Protein AF-A0A441UM38-F1 (afdb_monomer)

Radius of gyration: 21.15 Å; Cα contacts (8 Å, |Δi|>4): 321; chains: 1; bounding box: 54×37×59 Å

Nearest PDB structures (foldseek):
  4nzv-asse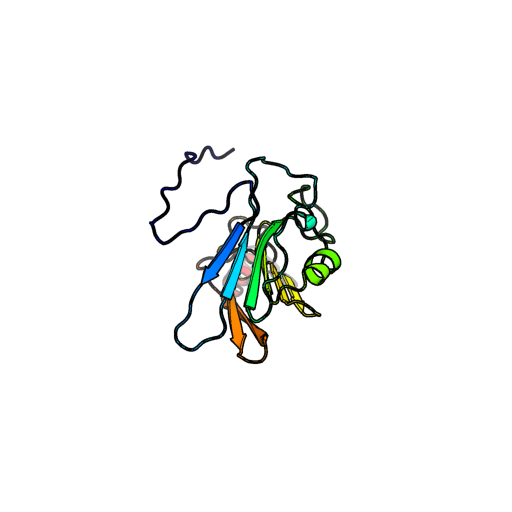mbly1_B  TM=7.239E-01  e=8.971E-05  Thermotoga maritima MSB8
  3thn-assembly1_A-2  TM=6.908E-01  e=7.012E-05  Thermotoga maritima
  1uf3-assembly1_C  TM=4.535E-01  e=2.077E-03  Thermus thermophilus
  8i13-assembly1_A  TM=3.313E-01  e=6.253E+00  Saccharomyces cerevisiae

pLDDT: mean 89.82, std 11.88, range [36.06, 98.62]

Mean predicted aligned error: 6.47 Å

Solvent-accessible surface area (backbone atoms only — not comparable to full-atom values): 11002 Å² total; per-residue (Å²): 131,89,82,69,77,94,70,83,87,72,59,91,90,58,87,81,59,45,81,53,60,44,73,46,79,45,89,44,90,97,52,75,38,36,32,47,32,31,49,40,74,89,61,96,58,31,78,54,60,54,73,90,62,53,73,79,63,58,84,88,39,50,28,34,40,44,44,68,26,36,58,64,91,60,86,93,65,72,54,28,32,35,43,45,73,68,64,57,43,72,54,69,31,58,32,35,48,41,34,80,45,64,65,64,48,75,47,82,70,95,25,41,38,35,30,47,29,37,47,56,59,87,49,79,88,44,50,52,90,20,23,42,68,53,73,47,72,46,99,88,65,52,75,47,80,40,82,42,78,58,40,90,59,69,37,76,88,81,85,79,87,61,84,92,56,87,47,72,69,50,44,54,52,54,52,66,73,74,109

Secondary structure (DSSP, 8-state):
-----S-----TT-PPP-SS-EEEEE--TTS--EEEEE----SS-B-S--GGGSPPPPTTSEEEEEEEE-BTT-TT---BS-B-HHHHHTTT-SEEEEEE-SS-EEEESSSEEEE---SS--STTS-S--EEEEEEE-TT-PEEEEEEE--SS---------TT--SHHHHHHHHHHH-

Foldseek 3Di:
DPPPPPDDPDDPPDDDAEQAWDWDWDDDVPAFIEIEIEHDDDDPADQAACLVRHDADDPRHQYEYEEAADEPPDPDDGRHNYDYPVSVLVSQHQEYAYEDAQDWDWDDDSHTYTHQHAQEDDDLVSADFHWGWDWDQDRVRDIDTDTGTRYPDGRHDDDQDCPPPDDDVSVVVSVVVRD

Structure (mmCIF, N/CA/C/O backbone):
data_AF-A0A441UM38-F1
#
_entry.id   AF-A0A441UM38-F1
#
loop_
_atom_site.group_PDB
_atom_site.id
_atom_site.type_symbol
_atom_site.label_atom_id
_atom_site.label_alt_id
_atom_site.label_comp_id
_atom_site.label_asym_id
_atom_site.label_entity_id
_atom_site.label_seq_id
_atom_site.pdbx_PDB_ins_code
_atom_site.Cartn_x
_atom_site.Cartn_y
_atom_site.Cartn_z
_atom_site.occupancy
_atom_site.B_iso_or_equiv
_atom_site.auth_seq_id
_atom_site.auth_comp_id
_atom_site.auth_asym_id
_atom_site.auth_atom_id
_atom_site.pdbx_PDB_model_num
ATOM 1 N N . MET A 1 1 ? 22.403 14.006 -1.354 1.00 37.53 1 MET A N 1
ATOM 2 C CA . MET A 1 1 ? 21.124 14.119 -0.620 1.00 37.53 1 MET A CA 1
ATOM 3 C C . MET A 1 1 ? 20.348 15.291 -1.185 1.00 37.53 1 MET A C 1
ATOM 5 O O . MET A 1 1 ? 20.815 16.417 -1.058 1.00 37.53 1 MET A O 1
ATOM 9 N N . SER A 1 2 ? 19.217 15.039 -1.843 1.00 36.06 2 SER A N 1
ATOM 10 C CA . SER A 1 2 ? 18.339 16.118 -2.297 1.00 36.06 2 SER A CA 1
ATOM 11 C C . SER A 1 2 ? 17.759 16.824 -1.068 1.00 36.06 2 SER A C 1
ATOM 13 O O . SER A 1 2 ? 16.971 16.239 -0.328 1.00 36.06 2 SER A O 1
ATOM 15 N N . LYS A 1 3 ? 18.207 18.056 -0.798 1.00 42.75 3 LYS A N 1
ATOM 16 C CA . LYS A 1 3 ? 17.569 18.959 0.167 1.00 42.75 3 LYS A CA 1
ATOM 17 C C . LYS A 1 3 ? 16.337 19.557 -0.512 1.00 42.75 3 LYS A C 1
ATOM 19 O O . LYS A 1 3 ? 16.342 20.724 -0.886 1.00 42.75 3 LYS A O 1
ATOM 24 N N . ILE A 1 4 ? 15.302 18.743 -0.708 1.00 51.56 4 ILE A N 1
ATOM 25 C CA . ILE A 1 4 ? 13.962 19.279 -0.950 1.00 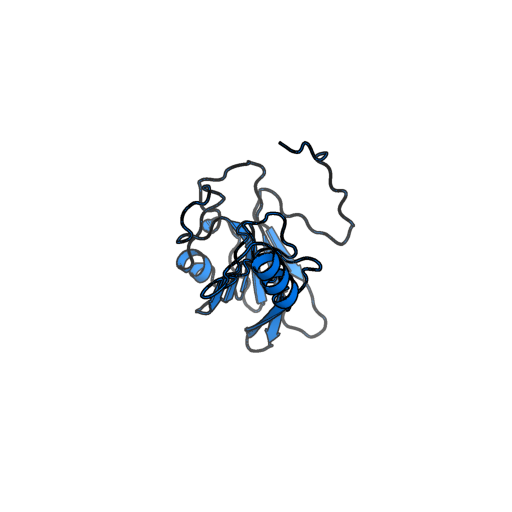51.56 4 ILE A CA 1
ATOM 26 C C . ILE A 1 4 ? 13.545 19.951 0.359 1.00 51.56 4 ILE A C 1
ATOM 28 O O . ILE A 1 4 ? 13.669 19.368 1.440 1.00 51.56 4 ILE A O 1
ATOM 32 N N . THR A 1 5 ? 13.167 21.220 0.266 1.00 45.62 5 THR A N 1
ATOM 33 C CA . THR A 1 5 ? 12.683 22.043 1.372 1.00 45.62 5 THR A CA 1
ATOM 34 C C . THR A 1 5 ? 11.585 21.301 2.136 1.00 45.62 5 THR A C 1
ATOM 36 O O . THR A 1 5 ? 10.646 20.768 1.556 1.00 45.62 5 THR A O 1
ATOM 39 N N . ARG A 1 6 ? 11.771 21.228 3.457 1.00 53.94 6 ARG A N 1
ATOM 40 C CA . ARG A 1 6 ? 11.092 20.366 4.443 1.00 53.94 6 ARG A CA 1
ATOM 41 C C . ARG A 1 6 ? 9.601 20.648 4.676 1.00 53.94 6 ARG A C 1
ATOM 43 O O . ARG A 1 6 ? 9.066 20.192 5.681 1.00 53.94 6 ARG A O 1
ATOM 50 N N . GLU A 1 7 ? 8.935 21.388 3.803 1.00 59.47 7 GLU A N 1
ATOM 51 C CA . GLU A 1 7 ? 7.587 21.878 4.078 1.00 59.47 7 GLU A CA 1
ATOM 52 C C . GLU A 1 7 ? 6.687 21.648 2.870 1.00 59.47 7 GLU A C 1
ATOM 54 O O . GLU A 1 7 ? 6.689 22.400 1.897 1.00 59.47 7 GLU A O 1
ATOM 59 N N . LEU A 1 8 ? 5.946 20.542 2.926 1.00 74.50 8 LEU A N 1
ATOM 60 C CA . LEU A 1 8 ? 4.795 20.337 2.064 1.00 74.50 8 LEU A CA 1
ATOM 61 C C . LEU A 1 8 ? 3.607 21.013 2.756 1.00 74.50 8 LEU A C 1
ATOM 63 O O . LEU A 1 8 ? 3.199 20.582 3.836 1.00 74.50 8 LEU A O 1
ATOM 67 N N . ALA A 1 9 ? 3.069 22.074 2.159 1.00 86.38 9 ALA A N 1
ATOM 68 C CA . ALA A 1 9 ? 1.792 22.626 2.591 1.00 86.38 9 ALA A CA 1
ATOM 69 C C . ALA A 1 9 ? 0.686 21.685 2.103 1.00 86.38 9 ALA A C 1
ATOM 71 O O . ALA A 1 9 ? 0.401 21.610 0.907 1.00 86.38 9 ALA A O 1
ATOM 72 N N . TYR A 1 10 ? 0.111 20.918 3.024 1.00 89.75 10 TYR A N 1
ATOM 73 C CA . TYR A 1 10 ? -1.003 20.038 2.706 1.00 89.75 10 TYR A CA 1
ATOM 74 C C . TYR A 1 10 ? -2.309 20.841 2.606 1.00 89.75 10 TYR A C 1
ATOM 76 O O . TYR A 1 10 ? -2.502 21.775 3.387 1.00 89.75 10 TYR A O 1
ATOM 84 N N . PRO A 1 11 ? -3.218 20.494 1.677 1.00 93.19 11 PRO A N 1
ATOM 85 C CA . PRO A 1 11 ? -4.561 21.061 1.671 1.00 93.19 11 PRO A CA 1
ATOM 86 C C . PRO A 1 11 ? -5.347 20.594 2.904 1.00 93.19 11 PRO A C 1
ATOM 88 O O . PRO A 1 11 ? -5.033 19.559 3.494 1.00 93.19 11 PRO A O 1
ATOM 91 N N . GLU A 1 12 ? -6.417 21.313 3.254 1.00 92.31 12 GLU A N 1
ATOM 92 C CA . GLU A 1 12 ? -7.285 20.986 4.402 1.00 92.31 12 GLU A CA 1
ATOM 93 C C . GLU A 1 12 ? -7.880 19.570 4.334 1.00 92.31 12 GLU A C 1
ATOM 95 O O . GLU A 1 12 ? -8.203 18.972 5.356 1.00 92.31 12 GLU A O 1
ATOM 100 N N . SER A 1 13 ? -7.977 19.000 3.131 1.00 91.75 13 SER A N 1
ATOM 101 C CA . SER A 1 13 ? -8.474 17.645 2.894 1.00 91.75 13 SER A CA 1
ATOM 102 C C . SER A 1 13 ? -7.500 16.532 3.307 1.00 91.75 13 SER A C 1
ATOM 104 O O . SER A 1 13 ? -7.808 15.357 3.113 1.00 91.75 13 SER A O 1
ATOM 106 N N . VAL A 1 14 ? -6.311 16.860 3.823 1.00 94.38 14 VAL A N 1
ATOM 107 C CA . VAL A 1 14 ? -5.302 15.877 4.237 1.00 94.38 14 VAL A CA 1
ATOM 108 C C . VAL A 1 14 ? -5.209 15.810 5.754 1.00 94.38 14 VAL A C 1
ATOM 110 O O . VAL A 1 14 ? -4.830 16.767 6.427 1.00 94.38 14 VAL A O 1
ATOM 113 N N . LYS A 1 15 ? -5.437 14.612 6.292 1.00 93.69 15 LYS A N 1
ATOM 114 C CA . LYS A 1 15 ? -5.037 14.270 7.654 1.00 93.69 15 LYS A CA 1
ATOM 115 C C . LYS A 1 15 ? -3.613 13.719 7.651 1.00 93.69 15 LYS A C 1
ATOM 117 O O . LYS A 1 15 ? -3.326 12.719 6.999 1.00 93.69 15 LYS A O 1
ATOM 122 N N . VAL A 1 16 ? -2.746 14.318 8.465 1.00 93.81 16 VAL A N 1
ATOM 123 C CA . VAL A 1 16 ? -1.423 13.769 8.786 1.00 93.81 16 VAL A CA 1
ATOM 124 C C . VAL A 1 16 ? -1.484 13.091 10.153 1.00 93.81 16 VAL A C 1
ATOM 126 O O . VAL A 1 16 ? -1.858 13.720 11.144 1.00 93.81 16 VAL A O 1
ATOM 129 N N . TYR A 1 17 ? -1.116 11.811 10.211 1.00 95.25 17 TYR A N 1
ATOM 130 C CA . TYR A 1 17 ? -0.954 11.080 11.469 1.00 95.25 17 TYR A CA 1
ATOM 131 C C . TYR A 1 17 ? 0.394 11.422 12.107 1.00 95.25 17 TYR A C 1
ATOM 133 O O . TYR A 1 17 ? 1.418 11.456 11.423 1.00 95.25 17 TYR A O 1
ATOM 141 N N . GLY A 1 18 ? 0.394 11.702 13.411 1.00 93.06 18 GLY A N 1
ATOM 142 C CA . GLY A 1 18 ? 1.598 12.049 14.166 1.00 93.06 18 GLY A CA 1
ATOM 143 C C . GLY A 1 18 ? 2.281 10.846 14.821 1.00 93.06 18 GLY A C 1
ATOM 144 O O . GLY A 1 18 ? 1.969 9.693 14.544 1.00 93.06 18 GLY A O 1
ATOM 145 N N . GLY A 1 19 ? 3.192 11.125 15.758 1.00 93.19 19 GLY A N 1
ATOM 146 C CA . GLY A 1 19 ? 3.896 10.109 16.559 1.00 93.19 19 GLY A CA 1
ATOM 147 C C . GLY A 1 19 ? 3.044 9.384 17.608 1.00 93.19 19 GLY A C 1
ATOM 148 O O . GLY A 1 19 ? 3.578 8.611 18.400 1.00 93.19 19 GLY A O 1
ATOM 149 N N . ARG A 1 20 ? 1.740 9.670 17.671 1.00 95.00 20 ARG A N 1
ATOM 150 C CA . ARG A 1 20 ? 0.788 9.037 18.587 1.00 95.00 20 ARG A CA 1
ATOM 151 C C . ARG A 1 20 ? -0.251 8.277 17.767 1.00 95.00 20 ARG A C 1
ATOM 153 O O . ARG A 1 20 ? -0.681 8.802 16.744 1.00 95.00 20 ARG A O 1
ATOM 160 N N . PRO A 1 21 ? -0.660 7.077 18.204 1.00 96.69 21 PRO A N 1
ATOM 161 C CA . PRO A 1 21 ? -1.643 6.288 17.480 1.00 96.69 21 PRO A CA 1
ATOM 162 C C . PRO A 1 21 ? -3.007 6.980 17.523 1.00 96.69 21 PRO A C 1
ATOM 164 O O . PRO A 1 21 ? -3.522 7.320 18.594 1.00 96.69 21 PRO A O 1
ATOM 167 N N . GLU A 1 22 ? -3.607 7.170 16.355 1.00 97.94 22 GLU A N 1
ATOM 168 C CA . GLU A 1 22 ? -4.932 7.761 16.198 1.00 97.94 22 GLU A CA 1
ATOM 169 C C . GLU A 1 22 ? -5.829 6.836 15.374 1.00 97.94 22 GLU A C 1
ATOM 171 O O . GLU A 1 22 ? -5.360 6.088 14.521 1.00 97.94 22 GLU A O 1
ATOM 176 N N . ALA A 1 23 ? -7.131 6.918 15.635 1.00 97.94 23 ALA A N 1
ATOM 177 C CA . ALA A 1 23 ? -8.177 6.246 14.880 1.00 97.94 23 ALA A CA 1
ATOM 178 C C . ALA A 1 23 ? -9.259 7.289 14.607 1.00 97.94 23 ALA A C 1
ATOM 180 O O . ALA A 1 23 ? -9.701 7.958 15.546 1.00 97.94 23 ALA A O 1
ATOM 181 N N . ILE A 1 24 ? -9.618 7.473 13.341 1.00 96.88 24 ILE A N 1
ATOM 182 C CA . ILE A 1 24 ? -10.569 8.494 12.895 1.00 96.88 24 ILE A CA 1
ATOM 183 C C . ILE A 1 24 ? -11.755 7.785 12.263 1.00 96.88 24 ILE A C 1
ATOM 185 O O . ILE A 1 24 ? -11.564 7.038 11.306 1.00 96.88 24 ILE A O 1
ATOM 189 N N . SER A 1 25 ? -12.949 8.022 12.809 1.00 95.50 25 SER A N 1
ATOM 190 C CA . SER A 1 25 ? -14.203 7.557 12.212 1.00 95.50 25 SER A CA 1
ATOM 191 C C . SER A 1 25 ? -14.581 8.462 11.047 1.00 95.50 25 SER A C 1
ATOM 193 O O . SER A 1 25 ? -14.526 9.688 11.163 1.00 95.50 25 SER A O 1
ATOM 195 N N . LEU A 1 26 ? -14.961 7.845 9.939 1.00 93.12 26 LEU A N 1
ATOM 196 C CA . LEU A 1 26 ? -15.604 8.466 8.800 1.00 93.12 26 LEU A CA 1
ATOM 197 C C . LEU A 1 26 ? -17.052 7.986 8.792 1.00 93.12 26 LEU A C 1
ATOM 199 O O . LEU A 1 26 ? -17.324 6.797 8.606 1.00 93.12 26 LEU A O 1
ATOM 203 N N . GLU A 1 27 ? -17.965 8.927 8.996 1.00 86.06 27 GLU A N 1
ATOM 204 C CA . GLU A 1 27 ? -19.393 8.675 8.864 1.00 86.06 27 GLU A CA 1
ATOM 205 C C . GLU A 1 27 ? -19.752 8.743 7.380 1.00 86.06 27 GLU A C 1
ATOM 207 O O . GLU A 1 27 ? -19.526 9.758 6.717 1.00 86.06 27 GLU A O 1
ATOM 212 N N . LEU A 1 28 ? -20.262 7.635 6.854 1.00 84.44 28 LEU A N 1
ATOM 213 C CA . LEU A 1 28 ? -20.729 7.524 5.481 1.00 84.44 28 LEU A CA 1
ATOM 214 C C . LEU A 1 28 ? -22.249 7.383 5.511 1.00 84.44 28 LEU A C 1
ATOM 216 O O . LEU A 1 28 ? -22.782 6.546 6.242 1.00 84.44 28 LEU A O 1
ATOM 220 N N . ASP A 1 29 ? -22.948 8.194 4.719 1.00 81.62 29 ASP A N 1
ATOM 221 C CA . ASP A 1 29 ? -24.408 8.159 4.666 1.00 81.62 29 ASP A CA 1
ATOM 222 C C . ASP A 1 29 ? -24.898 6.754 4.288 1.00 81.62 29 ASP A C 1
ATOM 224 O O . ASP A 1 29 ? -24.582 6.237 3.219 1.00 81.62 29 ASP A O 1
ATOM 228 N N . GLN A 1 30 ? -25.690 6.149 5.179 1.00 72.81 30 GLN A N 1
ATOM 229 C CA . GLN A 1 30 ? -26.315 4.830 4.995 1.00 72.81 30 GLN A CA 1
ATOM 230 C C . GLN A 1 30 ? -25.340 3.658 4.764 1.00 72.81 30 GLN A C 1
ATOM 232 O O . GLN A 1 30 ? -25.766 2.609 4.283 1.00 72.81 30 GLN A O 1
ATOM 237 N N . ALA A 1 31 ? -24.065 3.793 5.139 1.00 80.25 31 ALA A N 1
ATOM 238 C CA . ALA A 1 31 ? -23.066 2.735 4.995 1.00 80.25 31 ALA A CA 1
ATOM 239 C C . ALA A 1 31 ? -22.431 2.343 6.337 1.00 80.25 31 ALA A C 1
ATOM 241 O O . ALA A 1 31 ? -22.558 3.032 7.350 1.00 80.25 31 ALA A O 1
ATOM 242 N N . THR A 1 32 ? -21.741 1.202 6.339 1.00 88.50 32 THR A N 1
ATOM 243 C CA . THR A 1 32 ? -20.958 0.745 7.494 1.00 88.50 32 THR A CA 1
ATOM 244 C C . THR A 1 32 ? -19.903 1.802 7.860 1.00 88.50 32 THR A C 1
ATOM 246 O O . THR A 1 32 ? -19.184 2.247 6.960 1.00 88.50 32 THR A O 1
ATOM 249 N N . PRO A 1 33 ? -19.751 2.189 9.145 1.00 93.56 33 PRO A N 1
ATOM 250 C CA . PRO A 1 33 ? -18.732 3.152 9.556 1.00 93.56 33 PRO A CA 1
ATOM 251 C C . PRO A 1 33 ? -17.331 2.695 9.153 1.00 93.56 33 PRO A C 1
ATOM 253 O O . PRO A 1 33 ? -16.998 1.513 9.280 1.00 93.56 33 PRO A O 1
ATOM 256 N 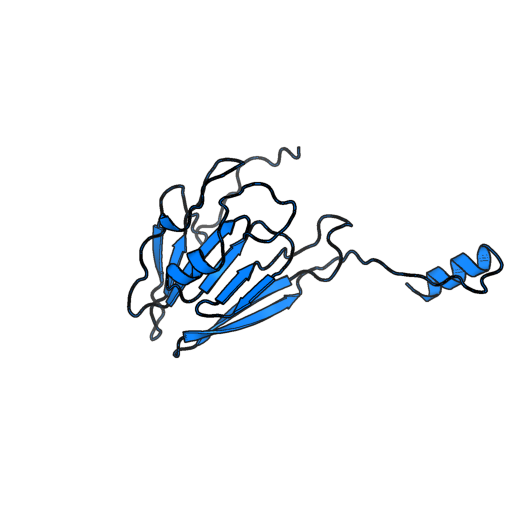N . VAL A 1 34 ? -16.488 3.627 8.712 1.00 96.00 34 VAL A N 1
ATOM 257 C CA . VAL A 1 34 ? -15.091 3.340 8.357 1.00 96.00 34 VAL A CA 1
ATOM 258 C C . VAL A 1 34 ? -14.179 4.010 9.369 1.00 96.00 34 VAL A C 1
ATOM 260 O O . VAL A 1 34 ? -14.287 5.205 9.611 1.00 96.00 34 VAL A O 1
ATOM 263 N N . VAL A 1 35 ? -13.244 3.261 9.945 1.00 97.94 35 VAL A N 1
ATOM 264 C CA . VAL A 1 35 ? -12.254 3.789 10.883 1.00 97.94 35 VAL A CA 1
ATOM 265 C C . VAL A 1 35 ? -10.865 3.649 10.285 1.00 97.94 35 VAL A C 1
ATOM 267 O O . VAL A 1 35 ? -10.397 2.541 10.021 1.00 97.94 35 VAL A O 1
ATOM 270 N N . ILE A 1 36 ? -10.188 4.783 10.111 1.00 98.38 36 ILE A N 1
ATOM 271 C CA . ILE A 1 36 ? -8.805 4.827 9.637 1.00 98.38 36 ILE A CA 1
ATOM 272 C C . ILE A 1 36 ? -7.869 4.989 10.832 1.00 98.38 36 ILE A C 1
ATOM 274 O O . ILE A 1 36 ? -7.861 6.022 11.514 1.00 98.38 36 ILE A O 1
ATOM 278 N N . HIS A 1 37 ? -7.054 3.966 11.054 1.00 98.62 37 HIS A N 1
ATOM 279 C CA . HIS A 1 37 ? -6.017 3.910 12.070 1.00 98.62 37 HIS A CA 1
ATOM 280 C C . HIS A 1 37 ? -4.672 4.292 11.466 1.00 98.62 37 HIS A C 1
ATOM 282 O O . HIS A 1 37 ? -4.268 3.758 10.433 1.00 98.62 37 HIS A O 1
ATOM 288 N N . GLY A 1 38 ? -3.944 5.183 12.128 1.00 97.69 38 GLY A N 1
ATOM 289 C CA . GLY A 1 38 ? -2.647 5.627 11.639 1.00 97.69 38 GLY A CA 1
ATOM 290 C C . GLY A 1 38 ? -1.692 6.022 12.752 1.00 97.69 38 GLY A C 1
ATOM 291 O O . GLY A 1 38 ? -2.082 6.481 13.830 1.00 97.69 38 GLY A O 1
ATOM 292 N N . LEU A 1 39 ? -0.412 5.829 12.458 1.00 96.12 39 LEU A N 1
ATOM 293 C CA . LEU A 1 39 ? 0.713 6.185 13.305 1.00 96.12 39 LEU A CA 1
ATOM 294 C C . LEU A 1 39 ? 1.913 6.488 12.406 1.00 96.12 39 LEU A C 1
ATOM 296 O O . LEU A 1 39 ? 2.232 5.724 11.497 1.00 96.12 39 LEU A O 1
ATOM 300 N N . SER A 1 40 ? 2.589 7.597 12.682 1.00 92.62 40 SER A N 1
ATOM 301 C CA . SER A 1 40 ? 3.800 8.018 11.982 1.00 92.62 40 SER A CA 1
ATOM 302 C C . SER A 1 40 ? 4.983 8.105 12.944 1.00 92.62 40 SER A C 1
ATOM 304 O O . SER A 1 40 ? 4.847 7.951 14.157 1.00 92.62 40 SER A O 1
ATOM 306 N N . PHE A 1 41 ? 6.167 8.359 12.404 1.00 89.75 41 PHE A N 1
ATOM 307 C CA . PHE A 1 41 ? 7.384 8.622 13.158 1.00 89.75 41 PHE A CA 1
ATOM 308 C C . PHE A 1 41 ? 8.279 9.574 12.363 1.00 89.75 41 PHE A C 1
ATOM 310 O O . PHE A 1 41 ? 8.226 9.625 11.137 1.00 89.75 41 PHE A O 1
ATOM 317 N N . ALA A 1 42 ? 9.077 10.376 13.065 1.00 82.44 42 ALA A N 1
ATOM 318 C CA . ALA A 1 42 ? 9.847 11.458 12.446 1.00 82.44 42 ALA A CA 1
ATOM 319 C C . ALA A 1 42 ? 11.281 11.046 12.074 1.00 82.44 42 ALA A C 1
ATOM 321 O O . ALA A 1 42 ? 11.962 11.742 11.321 1.00 82.44 42 ALA A O 1
ATOM 322 N N . GLN A 1 43 ? 11.770 9.950 12.650 1.00 82.50 43 GLN A N 1
ATOM 323 C CA . GLN A 1 43 ? 13.139 9.491 12.485 1.00 82.50 43 GLN A CA 1
ATOM 324 C C . GLN A 1 43 ? 13.351 8.854 11.107 1.00 82.50 43 GLN A C 1
ATOM 326 O O . GLN A 1 43 ? 12.477 8.181 10.570 1.00 82.50 43 GLN A O 1
ATOM 331 N N . ALA A 1 44 ? 14.558 9.016 10.557 1.00 77.31 44 ALA A N 1
ATOM 332 C CA . ALA A 1 44 ? 14.948 8.375 9.298 1.00 77.31 44 ALA A CA 1
ATOM 333 C C . ALA A 1 44 ? 14.987 6.838 9.396 1.00 77.31 44 ALA A C 1
ATOM 335 O O . ALA A 1 44 ? 14.892 6.154 8.384 1.00 77.31 44 ALA A O 1
ATOM 336 N N . GLN A 1 45 ? 15.126 6.311 10.612 1.00 78.94 45 GLN A N 1
ATOM 337 C CA . GLN A 1 45 ? 15.108 4.888 10.922 1.00 78.94 45 GLN A CA 1
ATOM 338 C C . GLN A 1 45 ? 14.163 4.649 12.095 1.00 78.94 45 GLN A C 1
ATOM 340 O O . GLN A 1 45 ? 14.091 5.461 13.019 1.00 78.94 45 GLN A O 1
ATOM 345 N N . CYS A 1 46 ? 13.477 3.514 12.076 1.00 86.06 46 CYS A N 1
ATOM 346 C CA . CYS A 1 46 ? 12.663 3.054 13.191 1.00 86.06 46 CYS A CA 1
ATOM 347 C C . CYS A 1 46 ? 12.878 1.545 13.312 1.00 86.06 46 CYS A C 1
ATOM 349 O O . CYS A 1 46 ? 12.245 0.782 12.591 1.00 86.06 46 CYS A O 1
ATOM 351 N N . PRO A 1 47 ? 13.816 1.091 14.156 1.00 86.19 47 PRO A N 1
ATOM 352 C CA . PRO A 1 47 ? 14.139 -0.328 14.237 1.00 86.19 47 PRO A CA 1
ATOM 353 C C . PRO A 1 47 ? 13.070 -1.162 14.949 1.00 86.19 47 PRO A C 1
ATOM 355 O O . PRO A 1 47 ? 13.068 -2.384 14.830 1.00 86.19 47 PRO A O 1
ATOM 358 N N . GLU A 1 48 ? 12.159 -0.514 15.671 1.00 89.12 48 GLU A N 1
ATOM 359 C CA . GLU A 1 48 ? 11.070 -1.161 16.395 1.00 89.12 48 GLU A CA 1
ATOM 360 C C . GLU A 1 48 ? 9.828 -1.338 15.518 1.00 89.12 48 GLU A C 1
ATOM 362 O O . GLU A 1 48 ? 9.482 -0.457 14.733 1.00 89.12 48 GLU A O 1
ATOM 367 N N . SER A 1 49 ? 9.092 -2.431 15.722 1.00 91.75 49 SER A N 1
ATOM 368 C CA . SER A 1 49 ? 7.733 -2.552 15.188 1.00 91.75 49 SER A CA 1
ATOM 369 C C . SER A 1 49 ? 6.803 -1.535 15.850 1.00 91.75 49 SER A C 1
ATOM 371 O O . SER A 1 49 ? 6.835 -1.324 17.066 1.00 91.75 49 SER A O 1
ATOM 373 N N . LEU A 1 50 ? 5.935 -0.923 15.047 1.00 94.69 50 LEU A N 1
ATOM 374 C CA . LEU A 1 50 ? 4.910 0.003 15.526 1.00 94.69 50 LEU A CA 1
ATOM 375 C C . LEU A 1 50 ? 3.525 -0.638 15.642 1.00 94.69 50 LEU A C 1
ATOM 377 O O . LEU A 1 50 ? 2.632 -0.016 16.211 1.00 94.69 50 LEU A O 1
ATOM 381 N N . VAL A 1 51 ? 3.343 -1.866 15.147 1.00 95.69 51 VAL A N 1
ATOM 382 C CA . VAL A 1 51 ? 2.028 -2.523 15.042 1.00 95.69 51 VAL A CA 1
ATOM 383 C C . VAL A 1 51 ? 1.335 -2.612 16.404 1.00 95.69 51 VAL A C 1
ATOM 385 O O . VAL A 1 51 ? 0.184 -2.210 16.537 1.00 95.69 51 VAL A O 1
ATOM 388 N N . GLY A 1 52 ? 2.062 -3.007 17.453 1.00 95.44 52 GLY A N 1
ATOM 389 C CA . GLY A 1 52 ? 1.516 -3.109 18.813 1.00 95.44 52 GLY A CA 1
ATOM 390 C C . GLY A 1 52 ? 1.126 -1.776 19.468 1.00 95.44 52 GLY A C 1
ATOM 391 O O . GLY A 1 52 ? 0.571 -1.780 20.561 1.00 95.44 52 GLY A O 1
ATOM 392 N N . LYS A 1 53 ? 1.424 -0.632 18.836 1.00 96.56 53 LYS A N 1
ATOM 393 C CA . LYS A 1 53 ? 1.043 0.701 19.329 1.00 96.56 53 LYS A CA 1
ATOM 394 C C . LYS A 1 53 ? -0.295 1.172 18.751 1.00 96.56 53 LYS A C 1
ATOM 396 O O . LYS A 1 53 ? -0.808 2.184 19.216 1.00 96.56 53 LYS A O 1
ATOM 401 N N . TYR A 1 54 ? -0.849 0.494 17.744 1.00 98.00 54 TYR A N 1
ATOM 402 C CA . TYR A 1 54 ? -2.126 0.880 17.141 1.00 98.00 54 TYR A CA 1
ATOM 403 C C . TYR A 1 54 ? -3.279 0.741 18.136 1.00 98.00 54 TYR A C 1
ATOM 405 O O . TYR A 1 54 ? -3.236 -0.068 19.064 1.00 98.00 54 TYR A O 1
ATOM 413 N N . LYS A 1 55 ? -4.323 1.555 17.950 1.00 97.75 55 LYS A N 1
ATOM 414 C CA . LYS A 1 55 ? -5.553 1.401 18.730 1.00 97.75 55 LYS A CA 1
ATOM 415 C C . LYS A 1 55 ? -6.248 0.085 18.339 1.00 97.75 55 LYS A C 1
ATOM 417 O O . LYS A 1 55 ? -6.130 -0.323 17.185 1.00 97.75 55 LYS A O 1
ATOM 422 N N . PRO A 1 56 ? -6.976 -0.566 19.264 1.00 97.81 56 PRO A N 1
ATOM 423 C CA . PRO A 1 56 ? -7.758 -1.755 18.941 1.00 97.81 56 PRO A CA 1
ATOM 424 C C . PRO A 1 56 ? -8.796 -1.483 17.851 1.00 97.81 56 PRO A C 1
ATOM 426 O O . PRO A 1 56 ? -9.245 -0.344 17.681 1.00 97.81 56 PRO A O 1
ATOM 429 N N . ARG A 1 57 ? -9.219 -2.545 17.156 1.00 97.44 57 ARG A N 1
ATOM 430 C CA . ARG A 1 57 ? -10.310 -2.461 16.184 1.00 97.44 57 ARG A CA 1
ATOM 431 C C . ARG A 1 57 ? -11.591 -1.944 16.833 1.00 97.44 57 ARG A C 1
ATOM 433 O O . ARG A 1 57 ? -11.898 -2.263 17.981 1.00 97.44 57 ARG A O 1
ATOM 440 N N . ILE A 1 58 ? -12.358 -1.186 16.062 1.00 97.19 58 ILE A N 1
ATOM 441 C CA . ILE A 1 58 ? -13.704 -0.764 16.433 1.00 97.19 58 ILE A CA 1
ATOM 442 C C . ILE A 1 58 ? -14.689 -1.789 15.882 1.00 97.19 58 ILE A C 1
ATOM 444 O O . ILE A 1 58 ? -14.748 -2.032 14.674 1.00 97.19 58 ILE A O 1
ATOM 448 N N . GLU A 1 59 ? -15.439 -2.422 16.779 1.00 95.38 59 GLU A N 1
ATOM 449 C CA . GLU A 1 59 ? -16.462 -3.398 16.417 1.00 95.38 59 GLU A CA 1
ATOM 450 C C . GLU A 1 59 ? -17.573 -2.748 15.580 1.00 95.38 59 GLU A C 1
ATOM 452 O O . GLU A 1 59 ? -17.918 -1.585 15.772 1.00 95.38 59 GLU A O 1
ATOM 457 N N . GLY A 1 60 ? -18.103 -3.485 14.602 1.00 93.12 60 GLY A N 1
ATOM 458 C CA . GLY A 1 60 ? -19.124 -2.978 13.681 1.00 93.12 60 GLY A CA 1
ATOM 459 C C . GLY A 1 60 ? -18.604 -2.046 12.578 1.00 93.12 60 GLY A C 1
ATOM 460 O O . GLY A 1 60 ? -19.295 -1.880 11.580 1.00 93.12 60 GLY A O 1
ATOM 461 N N . ALA A 1 61 ? -17.377 -1.523 12.674 1.00 95.50 61 ALA A N 1
ATOM 462 C CA . ALA A 1 61 ? -16.764 -0.668 11.653 1.00 95.50 61 ALA A CA 1
ATOM 463 C C . ALA A 1 61 ? -15.819 -1.440 10.717 1.00 95.50 61 ALA A C 1
ATOM 465 O O . ALA A 1 61 ? -15.318 -2.511 11.076 1.00 95.50 61 ALA A O 1
ATOM 466 N N . VAL A 1 62 ? -15.578 -0.910 9.519 1.00 96.50 62 VAL A N 1
ATOM 467 C CA . VAL A 1 62 ? -14.473 -1.313 8.637 1.00 96.50 62 VAL A CA 1
A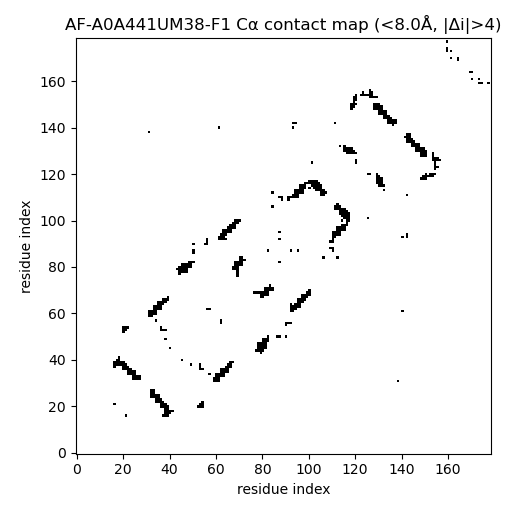TOM 468 C C . VAL A 1 62 ? -13.203 -0.635 9.138 1.00 96.50 62 VAL A C 1
ATOM 470 O O . VAL A 1 62 ? -13.111 0.588 9.145 1.00 96.50 62 VAL A O 1
ATOM 473 N N . ASN A 1 63 ? -12.227 -1.416 9.582 1.00 97.81 63 ASN A N 1
ATOM 474 C CA . ASN A 1 63 ? -10.983 -0.935 10.168 1.00 97.81 63 ASN A CA 1
ATOM 475 C C . ASN A 1 63 ? -9.861 -0.988 9.130 1.00 97.81 63 ASN A C 1
ATOM 477 O O . ASN A 1 63 ? -9.494 -2.059 8.646 1.00 97.81 63 ASN A O 1
ATOM 481 N N . ILE A 1 64 ? -9.301 0.179 8.816 1.00 98.38 64 ILE A N 1
ATOM 482 C CA . ILE A 1 64 ? -8.213 0.346 7.853 1.00 98.38 64 ILE A CA 1
ATOM 483 C C . ILE A 1 64 ? -6.968 0.837 8.587 1.00 98.38 64 ILE A C 1
ATOM 485 O O . ILE A 1 64 ? -6.990 1.911 9.183 1.00 98.38 64 ILE A O 1
ATOM 489 N N . GLY A 1 65 ? -5.874 0.083 8.522 1.00 98.38 65 GLY A N 1
ATOM 490 C CA . GLY A 1 65 ? -4.573 0.501 9.039 1.00 98.38 65 GLY A CA 1
ATOM 491 C C . GLY A 1 65 ? -3.702 1.153 7.963 1.00 98.38 65 GLY A C 1
ATOM 492 O O . GLY A 1 65 ? -3.594 0.633 6.853 1.00 98.38 65 GLY A O 1
ATOM 493 N N . LEU A 1 66 ? -3.048 2.270 8.289 1.00 98.38 66 LEU A N 1
ATOM 494 C CA . LEU A 1 66 ? -2.065 2.943 7.431 1.00 98.38 66 LEU A CA 1
ATOM 495 C C . LEU A 1 66 ? -0.673 2.870 8.058 1.00 98.38 66 LEU A C 1
ATOM 497 O O . LEU A 1 66 ? -0.466 3.467 9.110 1.00 98.38 66 LEU A O 1
ATOM 501 N N . LEU A 1 67 ? 0.298 2.217 7.411 1.00 96.62 67 LEU A N 1
ATOM 502 C CA . LEU A 1 67 ? 1.653 2.082 7.964 1.00 96.62 67 LEU A CA 1
ATOM 503 C C . LEU A 1 67 ? 2.749 2.181 6.893 1.00 96.62 67 LEU A C 1
ATOM 505 O O . LEU A 1 67 ? 2.784 1.417 5.935 1.00 96.62 67 LEU A O 1
ATOM 509 N N . HIS A 1 68 ? 3.710 3.084 7.088 1.00 94.56 68 HIS A N 1
ATOM 510 C CA . HIS A 1 68 ? 4.907 3.184 6.247 1.00 94.56 68 HIS A CA 1
ATOM 511 C C . HIS A 1 68 ? 6.015 2.304 6.848 1.00 94.56 68 HIS A C 1
ATOM 513 O O . HIS A 1 68 ? 6.572 2.652 7.888 1.00 94.56 68 HIS A O 1
ATOM 519 N N . THR A 1 69 ? 6.291 1.140 6.249 1.00 93.31 69 THR A N 1
ATOM 520 C CA . THR A 1 69 ? 7.039 0.052 6.906 1.00 93.31 69 THR A CA 1
ATOM 521 C C . THR A 1 69 ? 7.834 -0.834 5.946 1.00 93.31 69 THR A C 1
ATOM 523 O O . THR A 1 69 ? 7.447 -1.071 4.803 1.00 93.31 69 THR A O 1
ATOM 526 N N . SER A 1 70 ? 8.918 -1.411 6.454 1.00 89.38 70 SER A N 1
ATOM 527 C CA . SER A 1 70 ? 9.577 -2.583 5.886 1.00 89.38 70 SER A CA 1
ATOM 528 C C . SER A 1 70 ? 8.839 -3.864 6.298 1.00 89.38 70 SER A C 1
ATOM 530 O O . SER A 1 70 ? 9.021 -4.374 7.405 1.00 89.38 70 SER A O 1
ATOM 532 N N . LEU A 1 71 ? 8.032 -4.426 5.395 1.00 84.50 71 LEU A N 1
ATOM 533 C CA . LEU A 1 71 ? 7.391 -5.728 5.607 1.00 84.50 71 LEU A CA 1
ATOM 534 C C . LEU A 1 71 ? 8.447 -6.854 5.572 1.00 84.50 71 LEU A C 1
ATOM 536 O O . LEU A 1 71 ? 9.179 -7.016 4.585 1.00 84.50 71 LEU A O 1
ATOM 540 N N . ALA A 1 72 ? 8.539 -7.617 6.664 1.00 71.19 72 ALA A N 1
ATOM 541 C CA . ALA A 1 7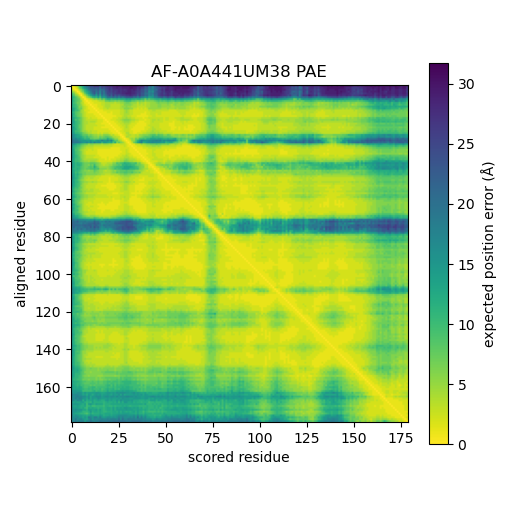2 ? 9.495 -8.701 6.865 1.00 71.19 72 ALA A CA 1
ATOM 542 C C . ALA A 1 72 ? 9.405 -9.756 5.749 1.00 71.19 72 ALA A C 1
ATOM 544 O O . ALA A 1 72 ? 8.325 -10.076 5.257 1.00 71.19 72 ALA A O 1
ATOM 545 N N . GLY A 1 73 ? 10.561 -10.297 5.348 1.00 56.94 73 GLY A N 1
ATOM 546 C CA . GLY A 1 73 ? 10.699 -11.192 4.188 1.00 56.94 73 GLY A CA 1
ATOM 547 C C . GLY A 1 73 ? 11.213 -10.497 2.921 1.00 56.94 73 GLY A C 1
ATOM 548 O O . GLY A 1 73 ? 11.670 -11.166 1.994 1.00 56.94 73 GLY A O 1
ATOM 549 N N . THR A 1 74 ? 11.245 -9.163 2.900 1.00 56.88 74 THR A N 1
ATOM 550 C CA . THR A 1 74 ? 11.832 -8.395 1.795 1.00 56.88 74 THR A CA 1
ATOM 551 C C . THR A 1 74 ? 13.336 -8.200 2.043 1.00 56.88 74 THR A C 1
ATOM 553 O O . THR A 1 74 ? 13.740 -7.422 2.905 1.00 56.88 74 THR A O 1
ATOM 556 N N . ARG A 1 75 ? 14.193 -8.960 1.343 1.00 55.31 75 ARG A N 1
ATOM 557 C CA . ARG A 1 75 ? 15.662 -8.885 1.499 1.00 55.31 75 ARG A CA 1
ATOM 558 C C . ARG A 1 75 ? 16.192 -7.498 1.103 1.00 55.31 75 ARG A C 1
ATOM 560 O O . ARG A 1 75 ? 15.866 -7.019 0.025 1.00 55.31 75 ARG A O 1
ATOM 567 N N . GLY A 1 76 ? 17.076 -6.924 1.925 1.00 60.00 76 GLY A N 1
ATOM 568 C CA . GLY A 1 76 ? 17.874 -5.740 1.569 1.00 60.00 76 GLY A CA 1
ATOM 569 C C . GLY A 1 76 ? 17.268 -4.373 1.910 1.00 60.00 76 GLY A C 1
ATOM 570 O O . GLY A 1 76 ? 17.747 -3.379 1.376 1.00 60.00 76 GLY A O 1
ATOM 571 N N . HIS A 1 77 ? 16.248 -4.303 2.771 1.00 62.47 77 HIS A N 1
ATOM 572 C CA . HIS A 1 77 ? 15.661 -3.031 3.209 1.00 62.47 77 HIS A CA 1
ATOM 573 C C . HIS A 1 77 ? 16.116 -2.619 4.611 1.00 62.47 77 HIS A C 1
ATOM 575 O O . HIS A 1 77 ? 16.323 -3.468 5.480 1.00 62.47 77 HIS A O 1
ATOM 581 N N . ASP A 1 78 ? 16.232 -1.306 4.819 1.00 64.31 78 ASP A N 1
ATOM 582 C CA . ASP A 1 78 ? 16.547 -0.709 6.114 1.00 64.31 78 ASP A CA 1
ATOM 583 C C . ASP A 1 78 ? 15.454 -1.023 7.156 1.00 64.31 78 ASP A C 1
ATOM 585 O O . ASP A 1 78 ? 14.274 -1.178 6.810 1.00 64.31 78 ASP A O 1
ATOM 589 N N . PRO A 1 79 ? 15.812 -1.110 8.450 1.00 71.44 79 PRO A N 1
ATOM 590 C CA . PRO A 1 79 ? 14.846 -1.289 9.524 1.00 71.44 79 PRO A CA 1
ATOM 591 C C . PRO A 1 79 ? 13.990 -0.016 9.681 1.00 71.44 79 PRO A C 1
ATOM 593 O O . PRO A 1 79 ? 14.372 0.958 10.340 1.00 71.44 79 PRO A O 1
ATOM 596 N N . TYR A 1 80 ? 12.830 -0.028 9.022 1.00 85.19 80 TYR A N 1
ATOM 597 C CA . TYR A 1 80 ? 11.875 1.076 8.949 1.00 85.19 80 TYR A CA 1
ATOM 598 C C . TYR A 1 80 ? 10.507 0.600 9.447 1.00 85.19 80 TYR A C 1
ATOM 600 O O . TYR A 1 80 ? 9.724 0.034 8.695 1.00 85.19 80 TYR A O 1
ATOM 608 N N . ALA A 1 81 ? 10.256 0.756 10.744 1.00 89.38 81 ALA A N 1
ATOM 609 C CA . ALA A 1 81 ? 9.086 0.260 11.465 1.00 89.38 81 ALA A CA 1
ATOM 610 C C . ALA A 1 81 ? 8.720 -1.194 11.109 1.00 89.38 81 ALA A C 1
ATOM 612 O O . ALA A 1 81 ? 7.584 -1.432 10.691 1.00 89.38 81 ALA A O 1
ATOM 613 N N . PRO A 1 82 ? 9.663 -2.156 11.182 1.00 90.44 82 PRO A N 1
ATOM 614 C CA . PRO A 1 82 ? 9.483 -3.479 10.598 1.00 90.44 82 PRO A CA 1
ATOM 615 C C . PRO A 1 82 ? 8.255 -4.195 11.165 1.00 90.44 82 PRO A C 1
ATOM 617 O O . PRO A 1 82 ? 8.020 -4.180 12.371 1.00 90.44 82 PRO A O 1
ATOM 620 N N . CYS A 1 83 ? 7.491 -4.852 10.299 1.00 91.88 83 CYS A N 1
ATOM 621 C CA . CYS A 1 83 ? 6.330 -5.656 10.685 1.00 91.88 83 CYS A CA 1
ATOM 622 C C . CYS A 1 83 ? 6.314 -6.978 9.918 1.00 91.88 83 CYS A C 1
ATOM 624 O O . CYS A 1 83 ? 6.995 -7.122 8.905 1.00 91.88 83 CYS A O 1
ATOM 626 N N . ASN A 1 84 ? 5.539 -7.953 10.382 1.00 91.50 84 ASN A N 1
ATOM 627 C CA . ASN A 1 84 ? 5.285 -9.187 9.643 1.00 91.50 84 ASN A CA 1
ATOM 628 C C . ASN A 1 84 ? 3.776 -9.363 9.402 1.00 91.50 84 ASN A C 1
ATOM 630 O O . ASN A 1 84 ? 2.952 -8.723 10.054 1.00 91.50 84 ASN A O 1
ATOM 634 N N . VAL A 1 85 ? 3.419 -10.232 8.453 1.00 93.19 85 VAL A N 1
ATOM 635 C CA . VAL A 1 85 ? 2.016 -10.493 8.085 1.00 93.19 85 VAL A CA 1
ATOM 636 C C . VAL A 1 85 ? 1.194 -10.958 9.290 1.00 93.19 85 VAL A C 1
ATOM 638 O O . VAL A 1 85 ? 0.090 -10.464 9.483 1.00 93.19 85 VAL A O 1
ATOM 641 N N . SER A 1 86 ? 1.730 -11.847 10.133 1.00 93.12 86 SER A N 1
ATOM 642 C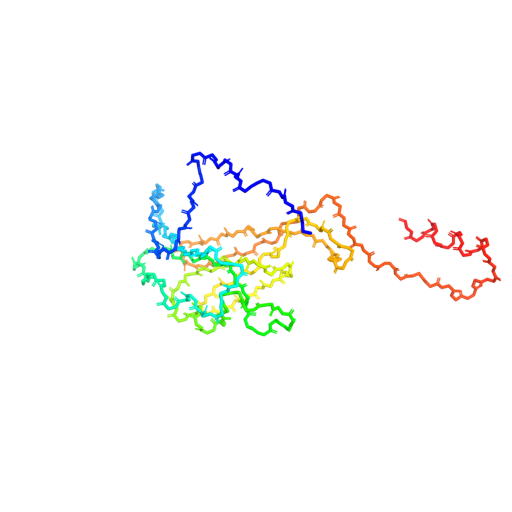 CA . SER A 1 86 ? 1.004 -12.363 11.300 1.00 93.12 86 SER A CA 1
ATOM 643 C C . SER A 1 86 ? 0.686 -11.293 12.346 1.00 93.12 86 SER A C 1
ATOM 645 O O . SER A 1 86 ? -0.401 -11.330 12.915 1.00 93.12 86 SER A O 1
ATOM 647 N N . ASP A 1 87 ? 1.579 -10.325 12.569 1.00 94.12 87 ASP A N 1
ATOM 648 C CA . ASP A 1 87 ? 1.348 -9.208 13.490 1.00 94.12 87 ASP A CA 1
ATOM 649 C C . ASP A 1 87 ? 0.220 -8.315 12.967 1.00 94.12 87 ASP A C 1
ATOM 651 O O . ASP A 1 87 ? -0.644 -7.894 13.730 1.00 94.12 87 ASP A O 1
ATOM 655 N N . LEU A 1 88 ? 0.214 -8.042 11.657 1.00 96.31 88 LEU A N 1
ATOM 656 C CA . LEU A 1 88 ? -0.834 -7.253 11.012 1.00 96.31 88 LEU A CA 1
ATOM 657 C C . LEU A 1 88 ? -2.179 -7.986 11.056 1.00 96.31 88 LEU A C 1
ATOM 659 O O . LEU A 1 88 ? -3.187 -7.380 11.402 1.00 96.31 88 LEU A O 1
ATOM 663 N N . GLU A 1 89 ? -2.214 -9.292 10.787 1.00 95.50 89 GLU A N 1
ATOM 664 C CA . GLU A 1 89 ? -3.438 -10.091 10.920 1.00 95.50 89 GLU A CA 1
ATOM 665 C C . GLU A 1 89 ? -3.956 -10.144 12.365 1.00 95.50 89 GLU A C 1
ATOM 667 O O . GLU A 1 89 ? -5.166 -10.138 12.579 1.00 95.50 89 GLU A O 1
ATOM 672 N N . ALA A 1 90 ? -3.065 -10.158 13.361 1.00 95.81 90 ALA A N 1
ATOM 673 C CA . ALA A 1 90 ? -3.437 -10.171 14.777 1.00 95.81 90 ALA A CA 1
ATOM 674 C C . ALA A 1 90 ? -4.118 -8.873 15.249 1.00 95.81 90 ALA A C 1
ATOM 676 O O . ALA A 1 90 ? -4.705 -8.858 16.327 1.00 95.81 90 ALA A O 1
ATOM 677 N N . THR A 1 91 ? -4.064 -7.795 14.456 1.00 96.81 91 THR A N 1
ATOM 678 C CA . THR A 1 91 ? -4.811 -6.552 14.736 1.00 96.81 91 THR A CA 1
ATOM 679 C C . THR A 1 91 ? -6.297 -6.666 14.409 1.00 96.81 91 THR A C 1
ATOM 681 O O . THR A 1 91 ? -7.073 -5.810 14.830 1.00 96.81 91 THR A O 1
ATOM 684 N N . GLU A 1 92 ? -6.691 -7.705 13.659 1.00 96.25 92 GLU A N 1
ATOM 685 C CA . GLU A 1 92 ? -8.076 -7.952 13.239 1.00 96.25 92 GLU A CA 1
ATOM 686 C C . GLU A 1 92 ? -8.694 -6.778 12.449 1.00 96.25 92 GLU A C 1
ATOM 688 O O . GLU A 1 92 ? -9.909 -6.553 12.457 1.00 96.25 92 GLU A O 1
ATOM 693 N N . PHE A 1 93 ? -7.843 -6.003 11.770 1.00 97.50 93 PHE A N 1
ATOM 694 C CA . PHE A 1 93 ? -8.262 -4.988 10.810 1.00 97.50 93 PHE A CA 1
ATOM 695 C C . PHE A 1 93 ? -8.676 -5.638 9.489 1.00 97.50 93 PHE A C 1
ATOM 697 O O . PHE A 1 93 ? -8.124 -6.661 9.086 1.00 97.50 93 PHE A O 1
ATOM 704 N N . ASP A 1 94 ? -9.620 -5.015 8.788 1.00 96.88 94 ASP A N 1
ATOM 705 C CA . ASP A 1 94 ? -10.121 -5.505 7.504 1.00 96.88 94 ASP A CA 1
ATOM 706 C C . ASP A 1 94 ? -9.071 -5.300 6.389 1.00 96.88 94 ASP A C 1
ATOM 708 O O . ASP A 1 94 ? -8.910 -6.141 5.498 1.00 96.88 94 ASP A O 1
ATOM 712 N N . TYR A 1 95 ? -8.312 -4.197 6.457 1.00 98.19 95 TYR A N 1
ATOM 713 C CA . TYR A 1 95 ? -7.347 -3.818 5.424 1.00 98.19 95 TYR A CA 1
ATOM 714 C C . TYR A 1 95 ? -6.125 -3.065 5.972 1.00 98.19 95 TYR A C 1
ATOM 716 O O . TYR A 1 95 ? -6.254 -2.171 6.808 1.00 98.19 95 TYR A O 1
ATOM 724 N N . TRP A 1 96 ? -4.940 -3.368 5.437 1.00 98.38 96 TRP A N 1
ATOM 725 C CA . TRP A 1 96 ? -3.704 -2.615 5.676 1.00 98.38 96 TRP A CA 1
ATOM 726 C C . TRP A 1 96 ? -3.189 -1.967 4.389 1.00 98.38 96 TRP A C 1
ATOM 728 O O . TRP A 1 96 ? -2.754 -2.658 3.463 1.00 98.38 96 TRP A O 1
ATOM 738 N N . ALA A 1 97 ? -3.165 -0.632 4.368 1.00 98.19 97 ALA A N 1
ATOM 739 C CA . ALA A 1 97 ? -2.482 0.154 3.350 1.00 98.19 97 ALA A CA 1
ATOM 740 C C . ALA A 1 97 ? -1.044 0.432 3.803 1.00 98.19 97 ALA A C 1
ATOM 742 O O . ALA A 1 97 ? -0.785 1.284 4.661 1.00 98.19 97 ALA A O 1
ATOM 743 N N . LEU A 1 98 ? -0.100 -0.310 3.233 1.00 97.25 98 LEU A N 1
ATOM 744 C CA . LEU A 1 98 ? 1.311 -0.149 3.541 1.00 97.25 98 LEU A CA 1
ATOM 745 C C . LEU A 1 98 ? 1.984 0.880 2.617 1.00 97.25 98 LEU A C 1
ATOM 747 O O . LEU A 1 98 ? 1.465 1.252 1.566 1.00 97.25 98 LEU A O 1
ATOM 751 N N . GLY A 1 99 ? 3.176 1.322 3.005 1.00 95.00 99 GLY A N 1
ATOM 752 C CA . GLY A 1 99 ? 4.085 2.129 2.187 1.00 95.00 99 GLY A CA 1
ATOM 753 C C . GLY A 1 99 ? 5.543 1.822 2.525 1.00 95.00 99 GLY A C 1
ATOM 754 O O . GLY A 1 99 ? 5.788 0.952 3.353 1.00 95.00 99 GLY A O 1
ATOM 755 N N . HIS A 1 100 ? 6.485 2.571 1.938 1.00 92.81 100 HIS A N 1
ATOM 756 C CA . HIS A 1 100 ? 7.955 2.410 1.994 1.00 92.81 100 HIS A CA 1
ATOM 757 C C . HIS A 1 100 ? 8.540 1.586 0.851 1.00 92.81 100 HIS A C 1
ATOM 759 O O . HIS A 1 100 ? 9.433 2.052 0.143 1.00 92.81 100 HIS A O 1
ATOM 765 N N . ILE A 1 101 ? 8.037 0.368 0.647 1.00 91.38 101 ILE A N 1
ATOM 766 C CA . ILE A 1 101 ? 8.607 -0.551 -0.336 1.00 91.38 101 ILE A CA 1
ATOM 767 C C . ILE A 1 101 ? 8.046 -0.245 -1.726 1.00 91.38 101 ILE A C 1
ATOM 769 O O . ILE A 1 101 ? 6.847 -0.231 -1.978 1.00 91.38 101 ILE A O 1
ATOM 773 N N . HIS A 1 102 ? 8.967 -0.018 -2.651 1.00 93.06 102 HIS A N 1
ATOM 774 C CA . HIS A 1 102 ? 8.725 0.375 -4.036 1.00 93.06 102 HIS A CA 1
ATOM 775 C C . HIS A 1 102 ? 8.236 -0.771 -4.937 1.00 93.06 102 HIS A C 1
ATOM 777 O O . HIS A 1 102 ? 7.677 -0.537 -6.010 1.00 93.06 102 HIS A O 1
ATOM 783 N N . LYS A 1 103 ? 8.435 -2.013 -4.494 1.00 91.12 103 LYS A N 1
ATOM 784 C CA . LYS A 1 103 ? 7.928 -3.219 -5.143 1.00 91.12 103 LYS A CA 1
ATOM 785 C C . LYS A 1 103 ? 6.514 -3.513 -4.643 1.00 91.12 103 LYS A C 1
ATOM 787 O O . LYS A 1 103 ? 6.311 -3.662 -3.442 1.00 91.12 103 LYS A O 1
ATOM 792 N N . ARG A 1 104 ? 5.563 -3.633 -5.572 1.00 93.81 104 ARG A N 1
ATOM 793 C CA . ARG A 1 104 ? 4.183 -4.025 -5.269 1.00 93.81 104 ARG A CA 1
ATOM 794 C C . ARG A 1 104 ? 4.135 -5.436 -4.675 1.00 93.81 104 ARG A C 1
ATOM 796 O O . ARG A 1 104 ? 4.803 -6.342 -5.178 1.00 93.81 104 ARG A O 1
ATOM 803 N N . SER A 1 105 ? 3.327 -5.627 -3.638 1.00 93.88 105 SER A N 1
ATOM 804 C CA . SER A 1 105 ? 2.969 -6.944 -3.105 1.00 93.88 105 SER A CA 1
ATOM 805 C C . SER A 1 105 ? 1.591 -6.910 -2.447 1.00 93.88 105 SER A C 1
ATOM 807 O O . SER A 1 105 ? 1.153 -5.883 -1.927 1.00 93.88 105 SER A O 1
ATOM 809 N N . ILE A 1 106 ? 0.895 -8.044 -2.495 1.00 95.44 106 ILE A N 1
ATOM 810 C CA . ILE A 1 106 ? -0.424 -8.223 -1.893 1.00 95.44 106 ILE A CA 1
ATOM 811 C C . ILE A 1 106 ? -0.400 -9.539 -1.122 1.00 95.44 106 ILE A C 1
ATOM 813 O O . ILE A 1 106 ? 0.071 -10.550 -1.642 1.00 95.44 106 ILE A O 1
ATOM 817 N N . SER A 1 107 ? -0.910 -9.517 0.105 1.00 94.19 107 SER A N 1
ATOM 818 C CA . SER A 1 107 ? -1.200 -10.712 0.891 1.00 94.19 107 SER A CA 1
ATOM 819 C C . SER A 1 107 ? -2.688 -10.734 1.194 1.00 94.19 107 SER A C 1
ATOM 821 O O . SER A 1 107 ? -3.208 -9.824 1.837 1.00 94.19 107 SER A O 1
ATOM 823 N N . THR A 1 108 ? -3.365 -11.772 0.715 1.00 88.75 108 THR A N 1
ATOM 824 C CA . THR A 1 108 ? -4.779 -12.036 0.989 1.00 88.75 108 THR A CA 1
ATOM 825 C C . THR A 1 108 ? -4.872 -13.219 1.946 1.00 88.75 108 THR A C 1
ATOM 827 O O . THR A 1 108 ? -4.397 -14.308 1.625 1.00 88.75 108 THR A O 1
ATOM 830 N N . GLY A 1 109 ? -5.456 -13.002 3.120 1.00 86.06 109 GLY A N 1
ATOM 831 C CA . GLY A 1 109 ? -5.603 -14.010 4.169 1.00 86.06 109 GLY A CA 1
ATOM 832 C C . GLY A 1 109 ? -6.741 -13.634 5.109 1.00 86.06 109 GLY A C 1
ATOM 833 O O . GLY A 1 109 ? -7.833 -13.309 4.650 1.00 86.06 109 GLY A O 1
ATOM 834 N N . ARG A 1 110 ? -6.482 -13.622 6.422 1.00 86.12 110 ARG A N 1
ATOM 835 C CA . ARG A 1 110 ? -7.458 -13.106 7.407 1.00 86.12 110 ARG A CA 1
ATOM 836 C C . ARG A 1 110 ? -7.638 -11.590 7.316 1.00 86.12 110 ARG A C 1
ATOM 838 O O . ARG A 1 110 ? -8.664 -11.068 7.727 1.00 86.12 110 ARG A O 1
ATOM 845 N N . CYS A 1 111 ? -6.634 -10.910 6.776 1.00 93.44 111 CYS A N 1
ATOM 846 C CA . CYS A 1 111 ? -6.627 -9.489 6.477 1.00 93.44 111 CYS A CA 1
ATOM 847 C C . CYS A 1 111 ? -6.077 -9.294 5.058 1.00 93.44 111 CYS A C 1
ATOM 849 O O . CYS A 1 111 ? -5.189 -10.038 4.627 1.00 93.44 111 CYS A O 1
ATOM 851 N N . THR A 1 112 ? -6.580 -8.293 4.332 1.00 97.62 112 THR A N 1
ATOM 852 C CA . THR A 1 112 ? -5.976 -7.884 3.059 1.00 97.62 112 THR A CA 1
ATOM 853 C C . THR A 1 112 ? -4.886 -6.850 3.318 1.00 97.62 112 THR A C 1
ATOM 855 O O . THR A 1 112 ? -5.157 -5.750 3.793 1.00 97.62 112 THR A O 1
ATOM 858 N N . ILE A 1 113 ? -3.642 -7.189 2.990 1.00 97.75 113 ILE A N 1
ATOM 859 C CA . ILE A 1 113 ? -2.467 -6.342 3.220 1.00 97.75 113 ILE A CA 1
ATOM 860 C C . ILE A 1 113 ? -1.870 -5.971 1.868 1.00 97.75 113 ILE A C 1
ATOM 862 O O . ILE A 1 113 ? -1.499 -6.848 1.084 1.00 97.75 113 ILE A O 1
ATOM 866 N N . VAL A 1 114 ? -1.755 -4.674 1.596 1.00 97.94 114 VAL A N 1
ATOM 867 C CA . VAL A 1 114 ? -1.295 -4.166 0.302 1.00 97.94 114 VAL A CA 1
ATOM 868 C C . VAL A 1 114 ? -0.096 -3.254 0.490 1.00 97.94 114 VAL A C 1
ATOM 870 O O . VAL A 1 114 ? -0.189 -2.200 1.114 1.00 97.94 114 VAL A O 1
ATOM 873 N N . MET A 1 115 ? 1.019 -3.631 -0.132 1.00 96.75 115 MET A N 1
ATOM 874 C CA . MET A 1 115 ? 2.113 -2.729 -0.467 1.00 96.75 115 MET A CA 1
ATOM 875 C C . MET A 1 115 ? 1.895 -2.265 -1.915 1.00 96.75 115 MET A C 1
ATOM 877 O O . MET A 1 115 ? 2.141 -3.041 -2.842 1.00 96.75 115 MET A O 1
ATOM 881 N N . PRO A 1 116 ? 1.416 -1.032 -2.159 1.00 96.44 116 PRO A N 1
ATOM 882 C CA . PRO A 1 116 ? 1.033 -0.597 -3.502 1.00 96.44 116 PRO A CA 1
ATOM 883 C C . PRO A 1 116 ? 2.241 -0.394 -4.430 1.00 96.44 116 PRO A C 1
ATOM 885 O O . PRO A 1 116 ? 2.069 -0.337 -5.647 1.00 96.44 116 PRO A O 1
ATOM 888 N N . GLY A 1 117 ? 3.455 -0.320 -3.875 1.00 94.75 117 GLY A N 1
ATOM 889 C CA . GLY A 1 117 ? 4.672 -0.000 -4.607 1.00 94.75 117 GLY A CA 1
ATOM 890 C C . GLY A 1 117 ? 4.831 1.509 -4.772 1.00 94.75 117 GLY A C 1
ATOM 891 O O . GLY A 1 117 ? 4.695 2.274 -3.819 1.00 94.75 117 GLY A O 1
ATOM 892 N N . MET A 1 118 ? 5.124 1.944 -5.994 1.00 95.00 118 MET A N 1
ATOM 893 C CA . MET A 1 118 ? 5.191 3.360 -6.358 1.00 95.00 118 MET A CA 1
ATOM 894 C C . MET A 1 118 ? 4.273 3.644 -7.555 1.00 95.00 118 MET A C 1
ATOM 896 O O . MET A 1 118 ? 4.088 2.748 -8.380 1.00 95.00 118 MET A O 1
ATOM 900 N N . PRO A 1 119 ? 3.792 4.889 -7.715 1.00 95.31 119 PRO A N 1
ATOM 901 C CA . PRO A 1 119 ? 2.960 5.283 -8.853 1.00 95.31 119 PRO A CA 1
ATOM 902 C C . PRO A 1 119 ? 3.754 5.668 -10.117 1.00 95.31 119 PRO A C 1
ATOM 904 O O . PRO A 1 119 ? 3.198 5.646 -11.212 1.00 95.31 119 PRO A O 1
ATOM 907 N N . GLN A 1 120 ? 5.042 6.014 -9.990 1.00 95.69 120 GLN A N 1
ATOM 908 C CA . GLN A 1 120 ? 5.929 6.393 -11.099 1.00 95.69 120 GLN A CA 1
ATOM 909 C C . GLN A 1 120 ? 7.371 5.973 -10.792 1.00 95.69 120 GLN A C 1
ATOM 911 O O . GLN A 1 120 ? 7.861 6.220 -9.689 1.00 95.69 120 GLN A O 1
ATOM 916 N N . GLY A 1 121 ? 8.034 5.362 -11.779 1.00 93.06 121 GLY A N 1
ATOM 917 C CA . GLY A 1 121 ? 9.423 4.912 -11.703 1.00 93.06 121 GLY A CA 1
ATOM 918 C C . GLY A 1 121 ? 10.369 6.100 -11.634 1.00 93.06 121 GLY A C 1
ATOM 919 O O . GLY A 1 121 ? 10.193 7.064 -12.384 1.00 93.06 121 GLY A O 1
ATOM 920 N N . ARG A 1 122 ? 11.345 6.034 -10.731 1.00 91.06 122 ARG A N 1
ATOM 921 C CA . ARG A 1 122 ? 12.332 7.085 -10.449 1.00 91.06 122 ARG A CA 1
ATOM 922 C C . ARG A 1 122 ? 13.749 6.683 -10.845 1.00 91.06 122 ARG A C 1
ATOM 924 O O . ARG A 1 122 ? 14.569 7.565 -11.074 1.00 91.06 122 ARG A O 1
ATOM 931 N N . ASP A 1 123 ? 14.026 5.385 -10.921 1.00 91.00 123 ASP A N 1
ATOM 932 C CA . ASP A 1 123 ? 15.341 4.833 -11.251 1.00 91.00 123 ASP A CA 1
ATOM 933 C C . ASP A 1 123 ? 15.245 3.685 -12.270 1.00 91.00 123 ASP A C 1
ATOM 935 O O . ASP A 1 123 ? 14.255 2.955 -12.309 1.00 91.00 123 ASP A O 1
ATOM 939 N N . ILE A 1 124 ? 16.300 3.483 -13.068 1.00 91.81 124 ILE A N 1
ATOM 940 C CA . ILE A 1 124 ? 16.378 2.422 -14.090 1.00 91.81 124 ILE A CA 1
ATOM 941 C C . ILE A 1 124 ? 16.239 1.006 -13.507 1.00 91.81 124 ILE A C 1
ATOM 943 O O . ILE A 1 124 ? 15.840 0.072 -14.205 1.00 91.81 124 ILE A O 1
ATOM 947 N N . ASN A 1 125 ? 16.541 0.822 -12.218 1.00 90.75 125 ASN A N 1
ATOM 948 C CA . ASN A 1 125 ? 16.351 -0.451 -11.530 1.00 90.75 125 ASN A CA 1
ATOM 949 C C . ASN A 1 125 ? 14.899 -0.698 -11.109 1.00 90.75 125 ASN A C 1
ATOM 951 O O . ASN A 1 125 ? 14.559 -1.818 -10.733 1.00 90.75 125 ASN A O 1
ATOM 955 N N . GLU A 1 126 ? 14.025 0.299 -11.227 1.00 91.12 126 GLU A N 1
ATOM 956 C CA . GLU A 1 126 ? 12.592 0.196 -10.973 1.00 91.12 126 GLU A CA 1
ATOM 957 C C . GLU A 1 126 ? 11.851 -0.106 -12.283 1.00 91.12 126 GLU A C 1
ATOM 959 O O . GLU A 1 126 ? 10.938 0.618 -12.678 1.00 91.12 126 GLU A O 1
ATOM 964 N N . SER A 1 127 ? 12.226 -1.191 -12.966 1.00 91.62 127 SER A N 1
ATOM 965 C CA . SER A 1 127 ? 11.626 -1.585 -14.248 1.00 91.62 127 SER A CA 1
ATOM 966 C C . SER A 1 127 ? 10.174 -2.059 -14.116 1.00 91.62 127 SER A C 1
ATOM 968 O O . SER A 1 127 ? 9.726 -2.413 -13.020 1.00 91.62 127 SER A O 1
ATOM 970 N N . GLY A 1 128 ? 9.438 -2.082 -15.225 1.00 91.62 128 GLY A N 1
ATOM 971 C CA . GLY A 1 128 ? 8.047 -2.532 -15.264 1.00 91.62 128 GLY A CA 1
ATOM 972 C C . GLY A 1 128 ? 7.027 -1.440 -14.933 1.00 91.62 128 GLY A C 1
ATOM 973 O O . GLY A 1 128 ? 7.391 -0.389 -14.382 1.00 91.62 128 GLY A O 1
ATOM 974 N N . PRO A 1 129 ? 5.744 -1.693 -15.234 1.00 92.75 129 PRO A N 1
ATOM 975 C CA . PRO A 1 129 ? 4.677 -0.719 -15.056 1.00 92.75 129 PRO A CA 1
ATOM 976 C C . PRO A 1 129 ? 4.507 -0.352 -13.579 1.00 92.75 129 PRO A C 1
ATOM 978 O O . PRO A 1 129 ? 4.791 -1.155 -12.684 1.00 92.75 129 PRO A O 1
ATOM 981 N N . LYS A 1 130 ? 4.074 0.885 -13.316 1.00 96.19 130 LYS A N 1
ATOM 982 C CA . LYS A 1 130 ? 3.821 1.402 -11.963 1.00 96.19 130 LYS A CA 1
ATOM 983 C C . LYS A 1 130 ? 2.350 1.676 -11.750 1.00 96.19 130 LYS A C 1
ATOM 985 O O . LYS A 1 130 ? 1.632 1.996 -12.696 1.00 96.19 130 LYS A O 1
ATOM 990 N N . SER A 1 131 ? 1.913 1.543 -10.506 1.00 96.50 131 SER A N 1
ATOM 991 C CA . SER A 1 131 ? 0.496 1.410 -10.194 1.00 96.50 131 SER A CA 1
ATOM 992 C C . SER A 1 131 ? 0.110 2.066 -8.880 1.00 96.50 131 SER A C 1
ATOM 994 O O . SER A 1 131 ? 0.949 2.318 -8.015 1.00 96.50 131 SER A O 1
ATOM 996 N N . VAL A 1 132 ? -1.195 2.207 -8.699 1.00 97.94 132 VAL A N 1
ATOM 997 C CA . VAL A 1 132 ? -1.856 2.372 -7.406 1.00 97.94 132 VAL A CA 1
ATOM 998 C C . VAL A 1 132 ? -2.841 1.221 -7.187 1.00 97.94 132 VAL A C 1
ATOM 1000 O O . VAL A 1 132 ? 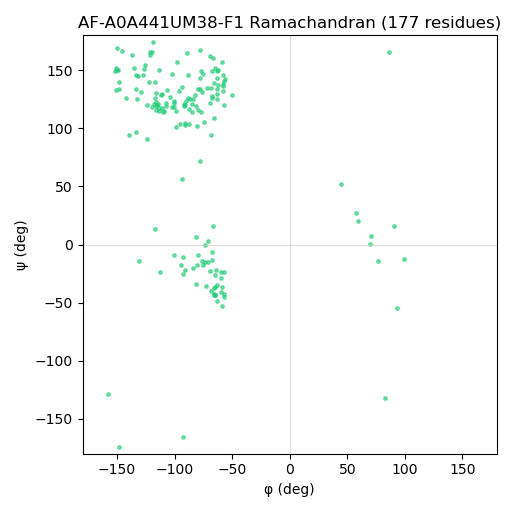-3.173 0.485 -8.118 1.00 97.94 132 VAL A O 1
ATOM 1003 N N . SER A 1 133 ? -3.312 1.057 -5.952 1.00 97.94 133 SER A N 1
ATOM 1004 C CA . SER A 1 133 ? -4.393 0.119 -5.637 1.00 97.94 133 SER A CA 1
ATOM 1005 C C . SER A 1 133 ? -5.708 0.874 -5.490 1.00 97.94 133 SER A C 1
ATOM 1007 O O . SER A 1 133 ? -5.811 1.753 -4.636 1.00 97.94 133 SER A O 1
ATOM 1009 N N . LEU A 1 134 ? -6.707 0.508 -6.290 1.00 98.06 134 LEU A N 1
ATOM 1010 C CA . LEU A 1 134 ? -8.101 0.859 -6.039 1.00 98.06 134 LEU A CA 1
ATOM 1011 C C . LEU A 1 134 ? -8.714 -0.266 -5.205 1.00 98.06 134 LEU A C 1
ATOM 1013 O O . LEU A 1 134 ? -8.699 -1.421 -5.626 1.00 98.06 134 LEU A O 1
ATOM 1017 N N . VAL A 1 135 ? -9.198 0.059 -4.009 1.00 97.69 135 VAL A N 1
ATOM 1018 C CA . VAL A 1 135 ? -9.727 -0.934 -3.069 1.00 97.69 135 VAL A CA 1
ATOM 1019 C C . VAL A 1 135 ? -11.206 -0.685 -2.837 1.00 97.69 135 VAL A C 1
ATOM 1021 O O . VAL A 1 135 ? -11.612 0.437 -2.538 1.00 97.69 135 VAL A O 1
ATOM 1024 N N . THR A 1 136 ? -11.995 -1.745 -2.958 1.00 96.62 136 THR A N 1
ATOM 1025 C CA . THR A 1 136 ? -13.423 -1.760 -2.648 1.00 96.62 136 THR A CA 1
ATOM 1026 C C . THR A 1 136 ? -13.654 -2.731 -1.502 1.00 96.62 136 THR A C 1
ATOM 1028 O O . THR A 1 136 ? -13.245 -3.886 -1.586 1.00 96.62 136 THR A O 1
ATOM 1031 N N . ILE A 1 137 ? -14.301 -2.266 -0.437 1.00 94.50 137 ILE A N 1
ATOM 1032 C CA . ILE A 1 137 ? -14.724 -3.103 0.688 1.00 94.50 137 ILE A CA 1
ATOM 1033 C C . ILE A 1 137 ? -16.246 -3.184 0.613 1.00 94.50 137 ILE A C 1
ATOM 1035 O O . ILE A 1 137 ? -16.913 -2.156 0.711 1.00 94.50 137 ILE A O 1
ATOM 1039 N N . ALA A 1 138 ? -16.769 -4.378 0.351 1.00 92.81 138 ALA A N 1
ATOM 1040 C CA . ALA A 1 138 ? -18.201 -4.625 0.236 1.00 92.81 138 ALA A CA 1
ATOM 1041 C C . ALA A 1 138 ? -18.877 -4.703 1.618 1.00 92.81 138 ALA A C 1
ATOM 1043 O O . ALA A 1 138 ? -18.208 -4.822 2.648 1.00 92.81 138 ALA A O 1
ATOM 1044 N N . ASP A 1 139 ? -20.212 -4.667 1.642 1.00 89.06 139 ASP A N 1
ATOM 1045 C CA . ASP A 1 139 ? -21.004 -4.709 2.882 1.00 89.06 139 ASP A CA 1
ATOM 1046 C C . ASP A 1 139 ? -20.766 -5.988 3.706 1.00 89.06 139 ASP A C 1
ATOM 1048 O O . ASP A 1 139 ? -20.835 -5.967 4.934 1.00 89.06 139 ASP A O 1
ATOM 1052 N N . ASP A 1 140 ? -20.421 -7.095 3.041 1.00 91.44 140 ASP A N 1
ATOM 1053 C CA . ASP A 1 140 ? -20.062 -8.379 3.658 1.00 91.44 140 ASP A CA 1
ATOM 1054 C C . ASP A 1 140 ? -18.601 -8.447 4.147 1.00 91.44 140 ASP A C 1
ATOM 1056 O O . ASP A 1 140 ? -18.146 -9.499 4.594 1.00 91.44 140 ASP A O 1
ATOM 1060 N N . ARG A 1 141 ? -17.876 -7.321 4.085 1.00 90.44 141 ARG A N 1
ATOM 1061 C CA . ARG A 1 141 ? -16.444 -7.162 4.394 1.00 90.44 141 ARG A CA 1
ATOM 1062 C C . ARG A 1 141 ? -15.484 -7.799 3.396 1.00 90.44 141 ARG A C 1
ATOM 1064 O O . ARG A 1 141 ? -14.275 -7.769 3.628 1.00 90.44 141 ARG A O 1
ATOM 1071 N N . THR A 1 142 ? -15.966 -8.306 2.264 1.00 93.88 142 THR A N 1
ATOM 1072 C CA . THR A 1 142 ? -15.078 -8.764 1.196 1.00 93.88 142 THR A CA 1
ATOM 1073 C C . THR A 1 142 ? -14.267 -7.586 0.653 1.00 93.88 142 THR A C 1
ATOM 1075 O O . THR A 1 142 ? -14.813 -6.538 0.302 1.00 93.88 142 THR A O 1
ATOM 1078 N N . VAL A 1 143 ? -12.944 -7.757 0.577 1.00 96.69 143 VAL A N 1
ATOM 1079 C CA . VAL A 1 143 ? -12.016 -6.746 0.057 1.00 96.69 143 VAL A CA 1
ATOM 1080 C C . VAL A 1 143 ? -11.600 -7.116 -1.364 1.00 96.69 143 VAL A C 1
ATOM 1082 O O . VAL A 1 143 ? -10.951 -8.136 -1.594 1.00 96.69 143 VAL A O 1
ATOM 1085 N N . HIS A 1 144 ? -11.928 -6.252 -2.319 1.00 97.12 144 HIS A N 1
ATOM 1086 C CA . HIS A 1 144 ? -11.488 -6.343 -3.704 1.00 97.12 144 HIS A CA 1
ATOM 1087 C C . HIS A 1 144 ? -10.382 -5.323 -3.961 1.00 97.12 144 HIS A C 1
ATOM 1089 O O . HIS A 1 144 ? -10.545 -4.135 -3.687 1.00 97.12 144 HIS A O 1
ATOM 1095 N N . VAL A 1 145 ? -9.255 -5.788 -4.499 1.00 98.06 145 VAL A N 1
ATOM 1096 C CA . VAL A 1 145 ? -8.104 -4.943 -4.830 1.00 98.06 145 VAL A CA 1
ATOM 1097 C C . VAL A 1 145 ? -7.890 -4.967 -6.334 1.00 98.06 145 VAL A C 1
ATOM 1099 O O . VAL A 1 145 ? -7.598 -6.013 -6.908 1.00 98.06 145 VAL A O 1
ATOM 1102 N N . GLU A 1 146 ? -7.985 -3.803 -6.962 1.00 97.94 146 GLU A N 1
ATOM 1103 C CA . GLU A 1 146 ? -7.668 -3.605 -8.368 1.00 97.94 146 GLU A CA 1
ATOM 1104 C C . GLU A 1 146 ? -6.343 -2.849 -8.515 1.00 97.94 146 GLU A C 1
ATOM 1106 O O . GLU A 1 146 ? -6.100 -1.828 -7.866 1.00 97.94 146 GLU A O 1
ATOM 1111 N N . GLU A 1 147 ? -5.470 -3.351 -9.385 1.00 97.62 147 GLU A N 1
ATOM 1112 C CA . GLU A 1 147 ? -4.253 -2.652 -9.785 1.00 97.62 147 GLU A CA 1
ATOM 1113 C C . GLU A 1 147 ? -4.557 -1.676 -10.923 1.00 97.62 147 GLU A C 1
ATOM 1115 O O . GLU A 1 147 ? -5.019 -2.070 -11.992 1.00 97.62 147 GLU A O 1
ATOM 1120 N N . ARG A 1 148 ? -4.285 -0.388 -10.697 1.00 97.81 148 ARG A N 1
ATOM 1121 C CA . ARG A 1 148 ? -4.471 0.668 -11.697 1.00 97.81 148 ARG A CA 1
ATOM 1122 C C . ARG A 1 148 ? -3.119 1.236 -12.087 1.00 97.81 148 ARG A C 1
ATOM 1124 O O . ARG A 1 148 ? -2.445 1.835 -11.251 1.00 97.81 148 ARG A O 1
ATOM 1131 N N . PHE A 1 149 ? -2.723 1.056 -13.344 1.00 97.06 149 PHE A N 1
ATOM 1132 C CA . PHE A 1 149 ? -1.456 1.581 -13.848 1.00 97.06 149 PHE A CA 1
ATOM 1133 C C . PHE A 1 149 ? -1.496 3.102 -13.999 1.00 97.06 149 PHE A C 1
ATOM 1135 O O . PHE A 1 149 ? -2.464 3.661 -14.511 1.00 97.06 149 PHE A O 1
ATOM 1142 N N . THR A 1 150 ? -0.434 3.763 -13.543 1.00 96.25 150 THR A N 1
ATOM 1143 C CA . THR A 1 150 ? -0.333 5.229 -13.478 1.00 96.25 150 THR A CA 1
ATOM 1144 C C . THR A 1 150 ? 0.961 5.786 -14.062 1.00 96.25 150 THR A C 1
ATOM 1146 O O . THR A 1 150 ? 1.038 6.994 -14.277 1.00 96.25 150 THR A O 1
ATOM 1149 N N . SER A 1 151 ? 1.986 4.960 -14.312 1.00 92.88 151 SER A N 1
ATOM 1150 C CA . SER A 1 151 ? 3.249 5.446 -14.885 1.00 92.88 151 SER A CA 1
ATOM 1151 C C . SER A 1 151 ? 3.045 6.028 -16.280 1.00 92.88 151 SER A C 1
ATOM 1153 O O . SER A 1 151 ? 2.583 5.326 -17.175 1.00 92.88 151 SER A O 1
ATOM 1155 N N . ILE A 1 152 ? 3.484 7.272 -16.476 1.00 92.44 152 ILE A N 1
ATOM 1156 C CA . ILE A 1 152 ? 3.552 7.913 -17.800 1.00 92.44 152 ILE A CA 1
ATOM 1157 C C . ILE A 1 152 ? 4.829 7.474 -18.530 1.00 92.44 152 ILE A C 1
ATOM 1159 O O . ILE A 1 152 ? 4.833 7.319 -19.747 1.00 92.44 152 ILE A O 1
ATOM 1163 N N . ALA A 1 153 ? 5.910 7.255 -17.777 1.00 91.56 153 ALA A N 1
ATOM 1164 C CA . ALA A 1 153 ? 7.179 6.748 -18.287 1.00 91.56 153 ALA A CA 1
ATOM 1165 C C . ALA A 1 153 ? 7.561 5.451 -17.569 1.00 91.56 153 ALA A C 1
ATOM 1167 O O . ALA A 1 153 ? 7.410 5.343 -16.348 1.00 91.56 153 ALA A O 1
ATOM 1168 N N . GLN A 1 154 ? 8.091 4.489 -18.321 1.00 91.88 154 GLN A N 1
ATOM 1169 C CA . GLN A 1 154 ? 8.440 3.162 -17.829 1.00 91.88 154 GLN A CA 1
ATOM 1170 C C . GLN A 1 154 ? 9.871 2.815 -18.228 1.00 91.88 154 GLN A C 1
ATOM 1172 O O . GLN A 1 154 ? 10.256 2.954 -19.386 1.00 91.88 154 GLN A O 1
ATOM 1177 N N . PHE A 1 155 ? 10.653 2.354 -17.255 1.00 92.75 155 PHE A N 1
ATOM 1178 C CA . PHE A 1 155 ? 11.934 1.721 -17.533 1.00 92.75 155 PHE A CA 1
ATOM 1179 C C . PHE A 1 155 ? 11.683 0.260 -17.893 1.00 92.75 155 PHE A C 1
ATOM 1181 O O . PHE A 1 155 ? 11.019 -0.457 -17.142 1.00 92.75 155 PHE A O 1
ATOM 1188 N N . GLU A 1 156 ? 12.230 -0.184 -19.018 1.00 91.44 156 GLU A N 1
ATOM 1189 C CA . GLU A 1 156 ? 12.161 -1.576 -19.444 1.00 91.44 156 GLU A CA 1
ATOM 1190 C C . GLU A 1 156 ? 13.536 -2.137 -19.770 1.00 91.44 156 GLU A C 1
ATOM 1192 O O . GLU A 1 156 ? 14.418 -1.435 -20.267 1.00 91.44 156 GLU A O 1
ATOM 1197 N N . ARG A 1 157 ? 13.708 -3.427 -19.475 1.00 89.56 157 ARG A N 1
ATOM 1198 C CA . ARG A 1 157 ? 14.893 -4.183 -19.884 1.00 89.56 157 ARG A CA 1
ATOM 1199 C C . ARG A 1 157 ? 14.534 -4.976 -21.130 1.00 89.56 157 ARG A C 1
ATOM 1201 O O . ARG A 1 157 ? 13.911 -6.027 -21.037 1.00 89.56 157 ARG A O 1
ATOM 1208 N N . VAL A 1 158 ? 14.946 -4.469 -22.286 1.00 90.12 158 VAL A N 1
ATOM 1209 C CA . VAL A 1 158 ? 14.747 -5.143 -23.572 1.00 90.12 158 VAL A CA 1
ATOM 1210 C C . VAL A 1 158 ? 15.944 -6.046 -23.847 1.00 90.12 158 VAL A C 1
ATOM 1212 O O . VAL A 1 158 ? 17.088 -5.590 -23.843 1.00 90.12 158 VAL A O 1
ATOM 1215 N N . VAL A 1 159 ? 15.681 -7.334 -24.065 1.00 91.25 159 VAL A N 1
ATOM 1216 C CA . VAL A 1 159 ? 16.691 -8.292 -24.527 1.00 91.25 159 VAL A CA 1
ATOM 1217 C C . VAL A 1 159 ? 16.627 -8.327 -26.045 1.00 91.25 159 VAL A C 1
ATOM 1219 O O . VAL A 1 159 ? 15.578 -8.625 -26.609 1.00 91.25 159 VAL A O 1
ATOM 1222 N N . ILE A 1 160 ? 17.742 -8.005 -26.693 1.00 92.44 160 ILE A N 1
ATOM 1223 C CA . ILE A 1 160 ? 17.863 -8.009 -28.150 1.00 92.44 160 ILE A CA 1
ATOM 1224 C C . ILE A 1 160 ? 18.789 -9.161 -28.513 1.00 92.44 160 ILE A C 1
ATOM 1226 O O . ILE A 1 160 ? 19.948 -9.176 -28.093 1.00 92.44 160 ILE A O 1
ATOM 1230 N N . ASP A 1 161 ? 18.258 -10.127 -29.255 1.00 91.69 161 ASP A N 1
ATOM 1231 C CA . ASP A 1 161 ? 19.051 -11.219 -29.803 1.00 91.69 161 ASP A CA 1
ATOM 1232 C C . ASP A 1 161 ? 19.855 -10.713 -31.005 1.00 91.69 161 ASP A C 1
ATOM 1234 O O . ASP A 1 161 ? 19.326 -10.027 -31.881 1.00 91.69 161 ASP A O 1
ATOM 1238 N N . LEU A 1 162 ? 21.147 -11.022 -31.010 1.00 94.69 162 LEU A N 1
ATOM 1239 C CA . LEU A 1 162 ? 22.078 -10.653 -32.071 1.00 94.69 162 LEU A CA 1
ATOM 1240 C C . LEU A 1 162 ? 22.658 -11.890 -32.766 1.00 94.69 162 LEU A C 1
ATOM 1242 O O . LEU A 1 162 ? 23.649 -11.768 -33.489 1.00 94.69 162 LEU A O 1
ATOM 1246 N N . ASP A 1 163 ? 22.082 -13.077 -32.556 1.00 95.00 163 ASP A N 1
ATOM 1247 C CA . ASP A 1 163 ? 22.513 -14.268 -33.278 1.00 95.00 163 ASP A CA 1
ATOM 1248 C C . ASP A 1 163 ? 22.392 -14.066 -34.799 1.00 95.00 163 ASP A C 1
ATOM 1250 O O . ASP A 1 163 ? 21.439 -13.476 -35.312 1.00 95.00 163 ASP A O 1
ATOM 1254 N N . GLY A 1 164 ? 23.417 -14.495 -35.534 1.00 92.56 164 GLY A N 1
ATOM 1255 C CA . GLY A 1 164 ? 23.518 -14.288 -36.982 1.00 92.56 164 GLY A CA 1
ATOM 1256 C C . GLY A 1 164 ? 23.765 -12.842 -37.454 1.00 92.56 164 GLY A C 1
ATOM 1257 O O . GLY A 1 164 ? 23.878 -12.626 -38.662 1.00 92.56 164 GLY A O 1
ATOM 1258 N N . VAL A 1 165 ? 23.892 -11.855 -36.558 1.00 95.31 165 VAL A N 1
ATOM 1259 C CA . VAL A 1 165 ? 24.231 -10.467 -36.919 1.00 95.31 165 VAL A CA 1
ATOM 1260 C C . VAL A 1 165 ? 25.730 -10.360 -37.213 1.00 95.31 165 VAL A C 1
ATOM 1262 O O . VAL A 1 165 ? 26.570 -10.522 -36.331 1.00 95.31 165 VAL A O 1
ATOM 1265 N N . ALA A 1 166 ? 26.076 -10.078 -38.469 1.00 93.00 166 ALA A N 1
ATOM 1266 C CA . ALA A 1 166 ? 27.451 -10.146 -38.962 1.00 93.00 166 ALA A CA 1
ATOM 1267 C C . ALA A 1 166 ? 28.227 -8.825 -38.838 1.00 93.00 166 ALA A C 1
ATOM 1269 O O . ALA A 1 166 ? 29.460 -8.839 -38.847 1.00 93.00 166 ALA A O 1
ATOM 1270 N N . ASP A 1 167 ? 27.539 -7.680 -38.748 1.00 94.69 167 ASP A N 1
ATOM 1271 C CA . ASP A 1 167 ? 28.187 -6.369 -38.677 1.00 94.69 167 ASP A CA 1
ATOM 1272 C C . ASP A 1 167 ? 27.402 -5.304 -37.890 1.00 94.69 167 ASP A C 1
ATOM 1274 O O . ASP A 1 167 ? 26.227 -5.455 -37.552 1.00 94.69 167 ASP A O 1
ATOM 1278 N N . TRP A 1 168 ? 28.076 -4.178 -37.628 1.00 93.88 168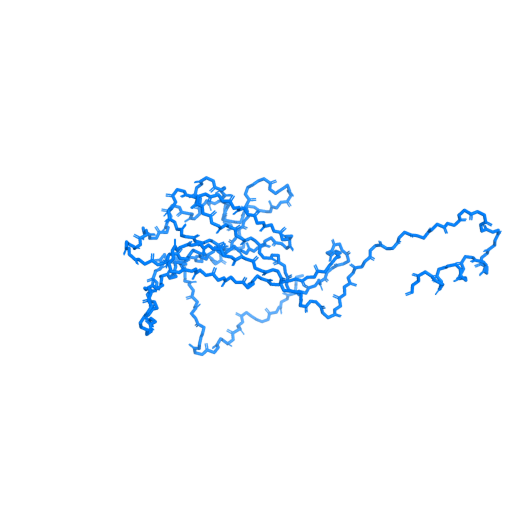 TRP A N 1
ATOM 1279 C CA . TRP A 1 168 ? 27.536 -3.043 -36.873 1.00 93.88 168 TRP A CA 1
ATOM 1280 C C . TRP A 1 168 ? 26.269 -2.431 -37.487 1.00 93.88 168 TRP A C 1
ATOM 1282 O O . TRP A 1 168 ? 25.373 -2.004 -36.758 1.00 93.88 168 TRP A O 1
ATOM 1292 N N . ARG A 1 169 ? 26.159 -2.372 -38.822 1.00 95.19 169 ARG A N 1
ATOM 1293 C CA . ARG A 1 169 ? 24.967 -1.806 -39.477 1.00 95.19 169 ARG A CA 1
ATOM 1294 C C . ARG A 1 169 ? 23.762 -2.713 -39.254 1.00 95.19 169 ARG A C 1
ATOM 1296 O O . ARG A 1 169 ? 22.666 -2.215 -38.985 1.00 95.19 169 ARG A O 1
ATOM 1303 N N . GLN A 1 170 ? 23.969 -4.025 -39.320 1.00 93.62 170 GLN A N 1
ATOM 1304 C CA . GLN A 1 170 ? 2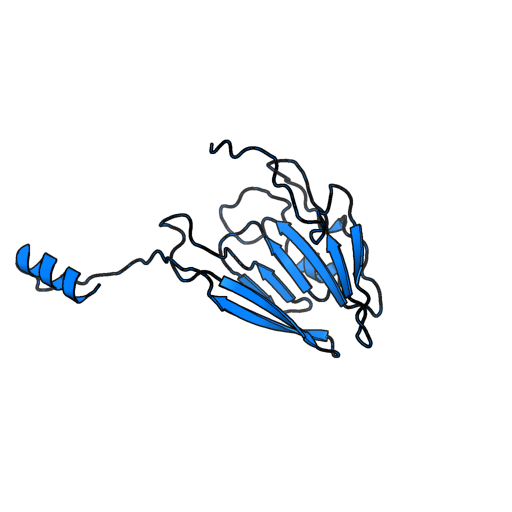2.942 -5.012 -39.006 1.00 93.62 170 GLN A CA 1
ATOM 1305 C C . GLN A 1 170 ? 22.543 -4.960 -37.525 1.00 93.62 170 GLN A C 1
ATOM 1307 O O . GLN A 1 170 ? 21.351 -5.026 -37.233 1.00 93.62 170 GLN A O 1
ATOM 1312 N N . THR A 1 171 ? 23.484 -4.732 -36.598 1.00 93.19 171 THR A N 1
ATOM 1313 C CA . THR A 1 171 ? 23.167 -4.511 -35.174 1.00 93.19 171 THR A CA 1
ATOM 1314 C C . THR A 1 171 ? 22.238 -3.315 -34.983 1.00 93.19 171 THR A C 1
ATOM 1316 O O . THR A 1 171 ? 21.179 -3.455 -34.378 1.00 93.19 171 THR A O 1
ATOM 1319 N N . VAL A 1 172 ? 22.588 -2.147 -35.537 1.00 93.50 172 VAL A N 1
ATOM 1320 C CA . VAL A 1 172 ? 21.763 -0.929 -35.416 1.00 93.50 172 VAL A CA 1
ATOM 1321 C C . VAL A 1 172 ? 20.367 -1.150 -36.001 1.00 93.50 172 VAL A C 1
ATOM 1323 O O . VAL A 1 172 ? 19.379 -0.741 -35.398 1.00 93.50 172 VAL A O 1
ATOM 1326 N N . THR A 1 173 ? 20.279 -1.841 -37.141 1.00 92.44 173 THR A N 1
ATOM 1327 C CA . THR A 1 173 ? 18.998 -2.165 -37.788 1.00 92.44 173 THR A CA 1
ATOM 1328 C C . THR A 1 173 ? 18.149 -3.101 -36.923 1.00 92.44 173 THR A C 1
ATOM 1330 O O . THR A 1 173 ? 16.958 -2.863 -36.753 1.00 92.44 173 THR A O 1
ATOM 1333 N N . THR A 1 174 ? 18.764 -4.128 -36.333 1.00 92.69 174 THR A N 1
ATOM 1334 C CA . THR A 1 174 ? 18.086 -5.107 -35.465 1.00 92.69 174 THR A CA 1
ATOM 1335 C C . THR A 1 174 ? 17.553 -4.445 -34.194 1.00 92.69 174 THR A C 1
ATOM 1337 O O . THR A 1 174 ? 16.403 -4.656 -33.813 1.00 92.69 174 THR A O 1
ATOM 1340 N N . VAL A 1 175 ? 18.353 -3.571 -33.575 1.00 92.50 175 VAL A N 1
ATOM 1341 C CA . VAL A 1 175 ? 17.945 -2.797 -32.395 1.00 92.50 175 VAL A CA 1
ATOM 1342 C C . VAL A 1 175 ? 16.783 -1.860 -32.727 1.00 92.50 175 VAL A C 1
ATOM 1344 O O . VAL A 1 175 ? 15.782 -1.862 -32.018 1.00 92.50 175 VAL A O 1
ATOM 1347 N N . ALA A 1 176 ? 16.885 -1.100 -33.820 1.00 90.06 176 ALA A N 1
ATOM 1348 C CA . ALA A 1 176 ? 15.850 -0.152 -34.230 1.00 90.06 176 ALA A CA 1
ATOM 1349 C C . ALA A 1 176 ? 14.522 -0.822 -34.619 1.00 90.06 176 ALA A C 1
ATOM 1351 O O . ALA A 1 176 ? 13.484 -0.185 -34.516 1.00 90.06 176 ALA A O 1
ATOM 1352 N N . ALA A 1 177 ? 14.542 -2.080 -35.071 1.00 87.75 177 ALA A N 1
ATOM 1353 C CA . ALA A 1 177 ? 13.331 -2.838 -35.388 1.00 87.75 177 ALA A CA 1
ATOM 1354 C C . ALA A 1 177 ? 12.648 -3.455 -34.152 1.00 87.75 177 ALA A C 1
ATOM 1356 O O . ALA A 1 177 ? 11.492 -3.865 -34.240 1.00 87.75 177 ALA A O 1
ATOM 1357 N N . THR A 1 178 ? 13.367 -3.570 -33.031 1.00 84.12 178 THR A N 1
ATOM 1358 C CA . THR A 1 178 ? 12.874 -4.207 -31.796 1.00 84.12 178 THR A CA 1
ATOM 1359 C C . THR A 1 178 ? 12.249 -3.198 -30.824 1.00 84.12 178 THR A C 1
ATOM 1361 O O . THR A 1 178 ? 11.425 -3.581 -29.995 1.00 84.12 178 THR A O 1
ATOM 1364 N N . LEU A 1 179 ? 12.664 -1.930 -30.905 1.00 80.75 179 LEU A N 1
ATOM 1365 C CA . LEU A 1 179 ? 12.197 -0.814 -30.072 1.00 80.75 179 LEU A CA 1
ATOM 1366 C C . LEU A 1 179 ? 11.027 -0.073 -30.727 1.00 80.75 179 LEU A C 1
ATOM 1368 O O . LEU A 1 179 ? 10.140 0.370 -29.965 1.00 80.75 179 LEU A O 1
#

Sequence (179 aa):
MSKITRELAYPESVKVYGGRPEAISLELDQATPVVIHGLSFAQAQCPESLVGKYKPRIEGAVNIGLLHTSLAGTRGHDPYAPCNVSDLEATEFDYWALGHIHKRSISTGRCTIVMPGMPQGRDINESGPKSVSLVTIADDRTVHVEERFTSIAQFERVVIDLDGVADWRQTVTTVAATL